Protein 6DR3 (pdb70)

Foldseek 3Di:
DDDDPCVCLLLVVDDDALVVLVVQLVVDDDVSNLSSLLSSLVRCLVVLVLVVSVVSLVVRDPDDDPSSVLSSLLSVLSSCLSVVVLVVNVVSLVVDDLVPDHLVSSLSSLVSQLSSCVLAQDPSNLVSLQSNLVSDDPVCNLVSQQSNLCSLLVDDPVRLVPDDDDPPPVLVVLSSLLSVLCVVCVVPLVSSVVSLQVSCVVCVPHPCSVPPHPVNVPDDDDD

Sequence (223 aa):
STPDQSTAYMQGTAQADSAFYLQQMQQSSDDTRINWQLLAIRALVKEGKTGQAVELFNQLPQELNDAQRREKTLLAVEIKLAQKDFAGAQNLLAKITPADLEQNQQARYWQAKIDASQGRPSIDLLRALIAQEPLLGAKEKQQNIDATWQALSSMTQEQANTLVINADENILQGWLDLQRVWFDNRNDPDMMKAGIADWQKRYPNNPGAKMLPTTQLVNVKAFK

Radius of gyration: 20.66 Å; Cα contacts (8 Å, |Δi|>4): 221; chains: 1; bounding box: 44×47×58 Å

Secondary structure (DSSP, 8-state):
----TTHHHHHTSS---HHHHHHHHTT--HHHHHHHHHHHHHHHHHHT-HHHHHHHHHTS-S---HHHHHHHHHHHHHHHHHTT-HHHHHHHHTT--GGGS-HHHHHHHHHHHHHHHTT--SHHHHHHHHHHGGGS-HHHHHHHHHHHHHHHHTS-HHHHHT----TT-HHHHHHHHHHHHHHHHTT-HHHHHHHHHHHHHHSTTSHHHHS--HHHHS-----

GO terms:
  GO:0031241 periplasmic side of cell outer membrane (C, IDA)
  GO:0030234 enzyme regulator activity (F, IDA)
  GO:0009252 peptidoglycan biosynthetic process (P, IDA)
  GO:0005515 protein binding (F, IPI)
  GO:0009279 cell outer membrane (C, IDA)
  GO:0019899 enzyme binding (F, IDA)
  GO:0009252 peptidoglycan biosynthetic process (P, IMP)

Solvent-accessible surface area: 13001 Å² total; per-residue (Å²): 164,127,100,63,113,1,41,38,49,45,84,20,106,32,126,35,79,5,68,78,8,46,89,39,18,124,126,19,80,114,67,37,94,13,26,5,10,0,0,0,0,35,8,2,24,173,78,58,101,35,56,111,0,42,87,20,39,101,110,16,55,170,158,20,75,100,66,7,104,104,4,55,62,1,0,21,0,29,11,62,20,35,84,152,53,61,74,12,0,82,89,46,4,89,160,28,76,39,85,91,15,105,106,32,20,42,14,28,12,49,64,3,72,23,61,8,23,81,60,162,56,40,32,97,8,0,78,4,3,26,35,4,16,77,38,29,40,71,195,90,42,56,103,3,1,24,40,2,6,114,6,0,31,67,14,67,84,140,99,16,119,103,40,122,50,90,115,127,34,90,48,3,83,0,4,28,42,1,1,135,18,56,14,88,32,120,145,64,69,119,110,22,160,48,16,10,44,81,0,51,173,116,40,88,101,4,13,0,11,147,56,45,0,53,68,21,85,113,99,202,70,172,217

Structure (mmCIF, N/CA/C/O backbone):
data_6DR3
#
_entry.id   6DR3
#
_cell.length_a   70.001
_cell.length_b   70.001
_cell.length_c   97.802
_cell.angle_alpha   90.000
_cell.angle_beta   90.000
_cell.angle_gamma   90.000
#
_symmetry.space_group_name_H-M   'P 43 21 2'
#
loop_
_entity.id
_entity.type
_entity.pdbx_description
1 polymer 'Penicillin-binding protein activator LpoA'
2 water water
#
loop_
_atom_site.group_PDB
_atom_site.id
_atom_site.type_symbol
_atom_site.label_atom_id
_atom_site.label_alt_id
_atom_site.label_comp_id
_atom_site.label_asym_id
_atom_site.label_entity_id
_atom_site.label_seq_id
_atom_site.pdbx_PDB_ins_code
_atom_site.Cartn_x
_atom_site.Cartn_y
_atom_site.Cartn_z
_atom_site.occupancy
_atom_site.B_iso_or_equiv
_atom_site.auth_seq_id
_atom_site.auth_comp_id
_atom_site.auth_asym_id
_atom_site.auth_atom_id
_atom_site.pdbx_PDB_model_num
ATOM 1 N N . SER A 1 1 ? -4.988 -37.461 -32.507 1.00 48.09 30 SER A N 1
ATOM 2 C CA . SER A 1 1 ? -4.400 -36.655 -33.570 1.00 48.68 30 SER A CA 1
ATOM 3 C C . SER A 1 1 ? -2.911 -36.958 -33.720 1.00 46.13 30 SER A C 1
ATOM 4 O O . SER A 1 1 ? -2.350 -37.742 -32.958 1.00 42.35 30 SER A O 1
ATOM 11 N N . THR A 1 2 ? -2.275 -36.338 -34.705 1.00 43.50 31 THR A N 1
ATOM 12 C CA . THR A 1 2 ? -0.842 -36.519 -34.884 1.00 45.37 31 THR A CA 1
ATOM 13 C C . THR A 1 2 ? -0.116 -36.086 -33.612 1.00 40.77 31 THR A C 1
ATOM 14 O O . THR A 1 2 ? -0.364 -34.981 -33.111 1.00 37.46 31 THR A O 1
ATOM 25 N N . PRO A 1 3 ? 0.774 -36.911 -33.062 1.00 35.14 32 PRO A N 1
ATOM 26 C CA . PRO A 1 3 ? 1.493 -36.495 -31.852 1.00 34.75 32 PRO A CA 1
ATOM 27 C C . PRO A 1 3 ? 2.510 -35.409 -32.162 1.00 34.93 32 PRO A C 1
ATOM 28 O O . PRO A 1 3 ? 3.132 -35.399 -33.226 1.00 39.05 32 PRO A O 1
ATOM 39 N N . ASP A 1 4 ? 2.662 -34.483 -31.222 1.00 35.23 33 ASP A N 1
ATOM 40 C CA . ASP A 1 4 ? 3.689 -33.458 -31.290 1.00 41.04 33 ASP A CA 1
ATOM 41 C C . ASP A 1 4 ? 4.718 -33.710 -30.189 1.00 36.99 33 ASP A C 1
ATOM 42 O O . ASP A 1 4 ? 4.692 -34.740 -29.507 1.00 30.97 33 ASP A O 1
ATOM 51 N N . GLN A 1 5 ? 5.625 -32.747 -30.005 1.00 37.52 34 GLN A N 1
ATOM 52 C CA . GLN A 1 5 ? 6.756 -32.946 -29.104 1.00 31.72 34 GLN A CA 1
ATOM 53 C C . GLN A 1 5 ? 6.314 -33.272 -27.683 1.00 21.41 34 GLN A C 1
ATOM 54 O O . GLN A 1 5 ? 7.027 -33.982 -26.967 1.00 25.70 34 GLN A O 1
ATOM 68 N N . SER A 1 6 ? 5.156 -32.766 -27.251 1.00 23.91 35 SER A N 1
ATOM 69 C CA . SER A 1 6 ? 4.799 -32.768 -25.835 1.00 28.72 35 SER A CA 1
ATOM 70 C C . SER A 1 6 ? 3.495 -33.503 -25.535 1.00 21.32 35 SER A C 1
ATOM 71 O O . SER A 1 6 ? 2.933 -33.322 -24.451 1.00 23.37 35 SER A O 1
ATOM 79 N N . THR A 1 7 ? 3.015 -34.350 -26.448 1.00 18.73 36 THR A N 1
ATOM 80 C CA . THR A 1 7 ? 1.714 -34.991 -26.267 1.00 24.30 36 THR A CA 1
ATOM 81 C C . THR A 1 7 ? 1.623 -35.721 -24.928 1.00 23.02 36 THR A C 1
ATOM 82 O O . THR A 1 7 ? 0.736 -35.443 -24.113 1.00 21.68 36 THR A O 1
ATOM 93 N N . ALA A 1 8 ? 2.532 -36.672 -24.690 1.00 25.13 37 ALA A N 1
ATOM 94 C CA . ALA A 1 8 ? 2.440 -37.507 -23.494 1.00 21.50 37 ALA A CA 1
ATOM 95 C C . ALA A 1 8 ? 2.424 -36.666 -22.224 1.00 19.97 37 ALA A C 1
ATOM 96 O O . ALA A 1 8 ? 1.634 -36.926 -21.310 1.00 22.22 37 ALA A O 1
ATOM 103 N N . TYR A 1 9 ? 3.296 -35.661 -22.142 1.00 18.78 38 TYR A N 1
ATOM 104 C CA . TYR A 1 9 ? 3.332 -34.816 -20.954 1.00 22.59 38 TYR A CA 1
ATOM 105 C C . TYR A 1 9 ? 2.027 -34.044 -20.804 1.00 23.29 38 TYR A C 1
ATOM 106 O O . TYR A 1 9 ? 1.443 -33.993 -19.715 1.00 21.11 38 TYR A O 1
ATOM 124 N N . MET A 1 10 ? 1.553 -33.442 -21.897 1.00 22.27 39 MET A N 1
ATOM 125 C CA . MET A 1 10 ? 0.284 -32.723 -21.860 1.00 21.03 39 MET A CA 1
ATOM 126 C C . MET A 1 10 ? -0.844 -33.630 -21.388 1.00 20.39 39 MET A C 1
ATOM 127 O O . MET A 1 10 ? -1.667 -33.229 -20.558 1.00 23.78 39 MET A O 1
ATOM 141 N N . GLN A 1 11 ? -0.894 -34.861 -21.902 1.00 23.62 40 GLN A N 1
ATOM 142 C CA . GLN A 1 11 ? -1.936 -35.808 -21.528 1.00 26.41 40 GLN A CA 1
ATOM 143 C C . GLN A 1 11 ? -1.691 -36.468 -20.178 1.00 26.86 40 GLN A C 1
ATOM 144 O O . GLN A 1 11 ? -2.583 -37.162 -19.677 1.00 25.60 40 GLN A O 1
ATOM 158 N N . GLY A 1 12 ? -0.519 -36.277 -19.578 1.00 20.55 41 GLY A N 1
ATOM 159 C CA . GLY A 1 12 ? -0.228 -36.873 -18.291 1.00 24.50 41 GLY A CA 1
ATOM 160 C C . GLY A 1 12 ? 0.227 -38.312 -18.342 1.00 26.47 41 GLY A C 1
ATOM 161 O O . GLY A 1 12 ? 0.308 -38.955 -17.289 1.00 29.13 41 GLY A O 1
ATOM 165 N N . THR A 1 13 ? 0.513 -38.844 -19.528 1.00 25.11 42 THR A N 1
ATOM 166 C CA . THR A 1 13 ? 1.064 -40.187 -19.658 1.00 28.26 42 THR A CA 1
ATOM 167 C C . THR A 1 13 ? 2.575 -40.211 -19.474 1.00 23.35 42 THR A C 1
ATOM 168 O O . THR A 1 13 ? 3.171 -41.293 -19.478 1.00 25.75 42 THR A O 1
ATOM 179 N N . ALA A 1 14 ? 3.195 -39.043 -19.326 1.00 22.31 43 ALA A N 1
ATOM 180 C CA . ALA A 1 14 ? 4.598 -38.916 -18.967 1.00 23.49 43 ALA A CA 1
ATOM 181 C C . ALA A 1 14 ? 4.735 -37.653 -18.132 1.00 23.57 43 ALA A C 1
ATOM 182 O O . ALA A 1 14 ? 3.913 -36.739 -18.227 1.00 23.26 43 ALA A O 1
ATOM 189 N N . GLN A 1 15 ? 5.774 -37.610 -17.300 1.00 25.50 44 GLN A N 1
ATOM 190 C CA . GLN A 1 15 ? 6.027 -36.458 -16.446 1.00 33.82 44 GLN A CA 1
ATOM 191 C C . GLN A 1 15 ? 7.486 -36.037 -16.543 1.00 25.77 44 GLN A C 1
ATOM 192 O O . GLN A 1 15 ? 8.385 -36.868 -16.694 1.00 25.94 44 GLN A O 1
ATOM 206 N N . ALA A 1 16 ? 7.701 -34.726 -16.457 1.00 26.76 45 ALA A N 1
ATOM 207 C CA . ALA A 1 16 ? 9.027 -34.138 -16.338 1.00 25.24 45 ALA A CA 1
ATOM 208 C C . ALA A 1 16 ? 8.918 -32.920 -15.430 1.00 22.88 45 ALA A C 1
ATOM 209 O O . ALA A 1 16 ? 7.820 -32.483 -15.077 1.00 26.08 45 ALA A O 1
ATOM 216 N N . ASP A 1 17 ? 10.064 -32.366 -15.047 1.00 21.80 46 ASP A N 1
ATOM 217 C CA . ASP A 1 17 ? 10.067 -31.206 -14.169 1.00 24.92 46 ASP A CA 1
ATOM 218 C C . ASP A 1 17 ? 10.079 -29.912 -14.984 1.00 26.11 46 ASP A C 1
ATOM 219 O O . ASP A 1 17 ? 10.209 -29.914 -16.209 1.00 23.30 46 ASP A O 1
ATOM 228 N N . SER A 1 18 ? 9.938 -28.788 -14.276 1.00 28.34 47 SER A N 1
ATOM 229 C CA . SER A 1 18 ? 9.822 -27.498 -14.949 1.00 22.75 47 SER A CA 1
ATOM 230 C C . SER A 1 18 ? 11.083 -27.163 -15.734 1.00 22.84 47 SER A C 1
ATOM 231 O O . SER A 1 18 ? 11.011 -26.550 -16.805 1.00 21.82 47 SER A O 1
ATOM 239 N N . ALA A 1 19 ? 12.252 -27.553 -15.219 1.00 23.01 48 ALA A N 1
ATOM 240 C CA . ALA A 1 19 ? 13.496 -27.277 -15.929 1.00 25.74 48 ALA A CA 1
ATOM 241 C C . ALA A 1 19 ? 13.475 -27.881 -17.328 1.00 32.37 48 ALA A C 1
ATOM 242 O O . ALA A 1 19 ? 13.890 -27.238 -18.300 1.00 36.60 48 ALA A O 1
ATOM 249 N N . PHE A 1 20 ? 12.990 -29.118 -17.450 1.00 29.21 49 PHE A N 1
ATOM 250 C CA . PHE A 1 20 ? 12.880 -29.756 -18.758 1.00 26.75 49 PHE A CA 1
ATOM 251 C C . PHE A 1 20 ? 11.913 -28.995 -19.657 1.00 26.12 49 PHE A C 1
ATOM 252 O O . PHE A 1 20 ? 12.244 -28.655 -20.799 1.00 28.34 49 PHE A O 1
ATOM 269 N N . TYR A 1 21 ? 10.709 -28.715 -19.154 1.00 22.98 50 TYR A N 1
ATOM 270 C CA . TYR A 1 21 ? 9.708 -28.021 -19.959 1.00 23.75 50 TYR A CA 1
ATOM 271 C C . TYR A 1 21 ? 10.195 -26.643 -20.387 1.00 25.88 50 TYR A C 1
ATOM 272 O O . TYR A 1 21 ? 9.977 -26.229 -21.532 1.00 21.93 50 TYR A O 1
ATOM 290 N N . LEU A 1 22 ? 10.845 -25.912 -19.478 1.00 27.66 51 LEU A N 1
ATOM 291 C CA . LEU A 1 22 ? 11.351 -24.588 -19.823 1.00 31.42 51 LEU A CA 1
ATOM 292 C C . LEU A 1 22 ? 12.444 -24.679 -20.881 1.00 34.99 51 LEU A C 1
ATOM 293 O O . LEU A 1 22 ? 12.526 -23.823 -21.771 1.00 35.12 51 LEU A O 1
ATOM 309 N N . GLN A 1 23 ? 13.287 -25.710 -20.806 1.00 31.20 52 GLN A N 1
ATOM 310 C CA . GLN A 1 23 ? 14.319 -25.897 -21.822 1.00 35.96 52 GLN A CA 1
ATOM 311 C C . GLN A 1 23 ? 13.699 -26.161 -23.188 1.00 34.45 52 GLN A C 1
ATOM 312 O O . GLN A 1 23 ? 14.138 -25.598 -24.198 1.00 34.13 52 GLN A O 1
ATOM 326 N N . GLN A 1 24 ? 12.676 -27.018 -23.240 1.00 27.33 53 GLN A N 1
ATOM 327 C CA . GLN A 1 24 ? 11.999 -27.281 -24.505 1.00 28.37 53 GLN A CA 1
ATOM 328 C C . GLN A 1 24 ? 11.267 -26.042 -24.998 1.00 32.43 53 GLN A C 1
ATOM 329 O O . GLN A 1 24 ? 11.236 -25.770 -26.204 1.00 34.53 53 GLN A O 1
ATOM 343 N N . MET A 1 25 ? 10.667 -25.281 -24.079 1.00 32.20 54 MET A N 1
ATOM 344 C CA . MET A 1 25 ? 9.992 -24.046 -24.462 1.00 35.26 54 MET A CA 1
ATOM 345 C C . MET A 1 25 ? 10.942 -23.112 -25.198 1.00 38.28 54 MET A C 1
ATOM 346 O O . MET A 1 25 ? 10.548 -22.444 -26.162 1.00 42.61 54 MET A O 1
ATOM 360 N N . GLN A 1 26 ? 12.202 -23.059 -24.765 1.00 41.13 55 GLN A N 1
ATOM 361 C CA . GLN A 1 26 ? 13.184 -22.173 -25.372 1.00 49.28 55 GLN A CA 1
ATOM 362 C C . GLN A 1 26 ? 13.704 -22.686 -26.710 1.00 51.36 55 GLN A C 1
ATOM 363 O O . GLN A 1 26 ? 14.422 -21.951 -27.396 1.00 53.10 55 GLN A O 1
ATOM 377 N N . GLN A 1 27 ? 13.357 -23.914 -27.099 1.00 42.19 56 GLN A N 1
ATOM 378 C CA . GLN A 1 27 ? 13.783 -24.489 -28.369 1.00 47.50 56 GLN A CA 1
ATOM 379 C C . GLN A 1 27 ? 12.623 -24.656 -29.346 1.00 47.66 56 GLN A C 1
ATOM 380 O O . GLN A 1 27 ? 12.734 -25.423 -30.308 1.00 46.58 56 GLN A O 1
ATOM 394 N N . SER A 1 28 ? 11.515 -23.953 -29.122 1.00 53.14 57 SER A N 1
ATOM 395 C CA . SER A 1 28 ? 10.312 -24.131 -29.921 1.00 54.37 57 SER A CA 1
ATOM 396 C C . SER A 1 28 ? 9.661 -22.778 -30.166 1.00 47.65 57 SER A C 1
ATOM 397 O O . SER A 1 28 ? 10.056 -21.757 -29.596 1.00 37.80 57 SER A O 1
ATOM 405 N N . SER A 1 29 ? 8.647 -22.781 -31.028 1.00 49.22 58 SER A N 1
ATOM 406 C CA . SER A 1 29 ? 7.899 -21.573 -31.340 1.00 47.28 58 SER A CA 1
ATOM 407 C C . SER A 1 29 ? 6.453 -21.948 -31.634 1.00 46.62 58 SER A C 1
ATOM 408 O O . SER A 1 29 ? 6.107 -23.125 -31.770 1.00 42.49 58 SER A O 1
ATOM 416 N N . ASP A 1 30 ? 5.608 -20.927 -31.714 1.00 41.68 59 ASP A N 1
ATOM 417 C CA . ASP A 1 30 ? 4.205 -21.078 -32.138 1.00 43.30 59 ASP A CA 1
ATOM 418 C C . ASP A 1 30 ? 3.511 -22.029 -31.153 1.00 39.74 59 ASP A C 1
ATOM 419 O O . ASP A 1 30 ? 3.763 -21.951 -29.940 1.00 32.21 59 ASP A O 1
ATOM 428 N N . ASP A 1 31 ? 2.645 -22.929 -31.631 1.00 38.90 60 ASP A N 1
ATOM 429 C CA . ASP A 1 31 ? 1.835 -23.745 -30.730 1.00 37.26 60 ASP A CA 1
ATOM 430 C C . ASP A 1 31 ? 2.689 -24.727 -29.941 1.00 38.35 60 ASP A C 1
ATOM 431 O O . ASP A 1 31 ? 2.401 -25.004 -28.771 1.00 27.99 60 ASP A O 1
ATOM 440 N N . THR A 1 32 ? 3.729 -25.283 -30.568 1.00 43.46 61 THR A N 1
ATOM 441 C CA . THR A 1 32 ? 4.646 -26.152 -29.838 1.00 38.57 61 THR A CA 1
ATOM 442 C C . THR A 1 32 ? 5.175 -25.450 -28.595 1.00 27.65 61 THR A C 1
ATOM 443 O O . THR A 1 32 ? 5.248 -26.046 -27.515 1.00 26.69 61 THR A O 1
ATOM 454 N N . ARG A 1 33 ? 5.533 -24.171 -28.730 1.00 27.55 62 ARG A N 1
ATOM 455 C CA . ARG A 1 33 ? 6.038 -23.412 -27.592 1.00 29.66 62 ARG A CA 1
ATOM 456 C C . ARG A 1 33 ? 4.950 -23.196 -26.546 1.00 28.38 62 ARG A C 1
ATOM 457 O O . ARG A 1 33 ? 5.210 -23.306 -25.342 1.00 25.01 62 ARG A O 1
ATOM 478 N N . ILE A 1 34 ? 3.726 -22.891 -26.984 1.00 24.94 63 ILE A N 1
ATOM 479 C CA . ILE A 1 34 ? 2.627 -22.697 -26.040 1.00 25.14 63 ILE A CA 1
ATOM 480 C C . ILE A 1 34 ? 2.412 -23.955 -25.211 1.00 22.06 63 ILE A C 1
ATOM 481 O O . ILE A 1 34 ? 2.212 -23.887 -23.992 1.00 21.83 63 ILE A O 1
ATOM 497 N N . ASN A 1 35 ? 2.439 -25.122 -25.856 1.00 24.14 64 ASN A N 1
ATOM 498 C CA . ASN A 1 35 ? 2.222 -26.368 -25.131 1.00 21.77 64 ASN A CA 1
ATOM 499 C C . ASN A 1 35 ? 3.297 -26.577 -24.070 1.00 18.84 64 ASN A C 1
ATOM 500 O O . ASN A 1 35 ? 2.991 -26.911 -22.920 1.00 22.82 64 ASN A O 1
ATOM 511 N N . TRP A 1 36 ? 4.567 -26.387 -24.440 1.00 23.96 65 TRP A N 1
ATOM 512 C CA . TRP A 1 36 ? 5.638 -26.472 -23.452 1.00 23.87 65 TRP A CA 1
ATOM 513 C C . TRP A 1 36 ? 5.439 -25.443 -22.348 1.00 26.18 65 TRP A C 1
ATOM 514 O O . TRP A 1 36 ? 5.682 -25.727 -21.169 1.00 19.50 65 TRP A O 1
ATOM 535 N N . GLN A 1 37 ? 4.991 -24.239 -22.713 1.00 23.62 66 GLN A N 1
ATOM 536 C CA . GLN A 1 37 ? 4.766 -23.196 -21.719 1.00 22.44 66 GLN A CA 1
ATOM 537 C C . GLN A 1 37 ? 3.674 -23.600 -20.738 1.00 19.04 66 GLN A C 1
ATOM 538 O O . GLN A 1 37 ? 3.819 -23.413 -19.524 1.00 19.88 66 GLN A O 1
ATOM 552 N N . LEU A 1 38 ? 2.572 -24.159 -21.244 1.00 16.28 67 LEU A N 1
ATOM 553 C CA . LEU A 1 38 ? 1.513 -24.637 -20.361 1.00 20.34 67 LEU A CA 1
ATOM 554 C C . LEU A 1 38 ? 2.030 -25.718 -19.422 1.00 17.79 67 LEU A C 1
ATOM 555 O O . LEU A 1 38 ? 1.633 -25.779 -18.253 1.00 18.57 67 LEU A O 1
ATOM 571 N N . LEU A 1 39 ? 2.917 -26.583 -19.918 1.00 19.84 68 LEU A N 1
ATOM 572 C CA . LEU A 1 39 ? 3.465 -27.643 -19.079 1.00 22.20 68 LEU A CA 1
ATOM 573 C C . LEU A 1 39 ? 4.413 -27.078 -18.028 1.00 21.19 68 LEU A C 1
ATOM 574 O O . LEU A 1 39 ? 4.414 -27.531 -16.877 1.00 19.09 68 LEU A O 1
ATOM 590 N N . ALA A 1 40 ? 5.224 -26.086 -18.403 1.00 17.45 69 ALA A N 1
ATOM 591 C CA . ALA A 1 40 ? 6.094 -25.435 -17.430 1.00 18.38 69 ALA A CA 1
ATOM 592 C C . ALA A 1 40 ? 5.284 -24.839 -16.287 1.00 16.59 69 ALA A C 1
ATOM 593 O O . ALA A 1 40 ? 5.654 -24.977 -15.116 1.00 17.33 69 ALA A O 1
ATOM 600 N N . ILE A 1 41 ? 4.174 -24.173 -16.609 1.00 19.01 70 ILE A N 1
ATOM 601 C CA . ILE A 1 41 ? 3.300 -23.626 -15.573 1.00 19.58 70 ILE A CA 1
ATOM 602 C C . ILE A 1 41 ? 2.824 -24.738 -14.647 1.00 15.71 70 ILE A C 1
ATOM 603 O O . ILE A 1 41 ? 2.864 -24.610 -13.418 1.00 17.72 70 ILE A O 1
ATOM 619 N N . ARG A 1 42 ? 2.365 -25.849 -15.229 1.00 21.41 71 ARG A N 1
ATOM 620 C CA . ARG A 1 42 ? 1.880 -26.969 -14.428 1.00 17.68 71 ARG A CA 1
ATOM 621 C C . ARG A 1 42 ? 2.959 -27.477 -13.482 1.00 17.75 71 ARG A C 1
ATOM 622 O O . ARG A 1 42 ? 2.692 -27.732 -12.300 1.00 19.80 71 ARG A O 1
ATOM 643 N N . ALA A 1 43 ? 4.188 -27.624 -13.980 1.00 17.00 72 ALA A N 1
ATOM 644 C CA . ALA A 1 43 ? 5.270 -28.138 -13.147 1.00 17.54 72 ALA A CA 1
ATOM 645 C C . ALA A 1 43 ? 5.705 -27.113 -12.105 1.00 17.01 72 ALA A C 1
ATOM 646 O O . ALA A 1 43 ? 5.977 -27.471 -10.953 1.00 17.85 72 ALA A O 1
ATOM 653 N N . LEU A 1 44 ? 5.784 -25.836 -12.489 1.00 15.33 73 LEU A N 1
ATOM 654 C CA . LEU A 1 44 ? 6.163 -24.800 -11.531 1.00 17.49 73 LEU A CA 1
ATOM 655 C C . LEU A 1 44 ? 5.212 -24.778 -10.340 1.00 18.56 73 LEU A C 1
ATOM 656 O O . LEU A 1 44 ? 5.649 -24.662 -9.189 1.00 20.16 73 LEU A O 1
ATOM 672 N N . VAL A 1 45 ? 3.906 -24.885 -10.594 1.00 21.35 74 VAL A N 1
ATOM 673 C CA . VAL A 1 45 ? 2.937 -24.939 -9.502 1.00 24.22 74 VAL A CA 1
ATOM 674 C C . VAL A 1 45 ? 3.218 -26.142 -8.611 1.00 20.37 74 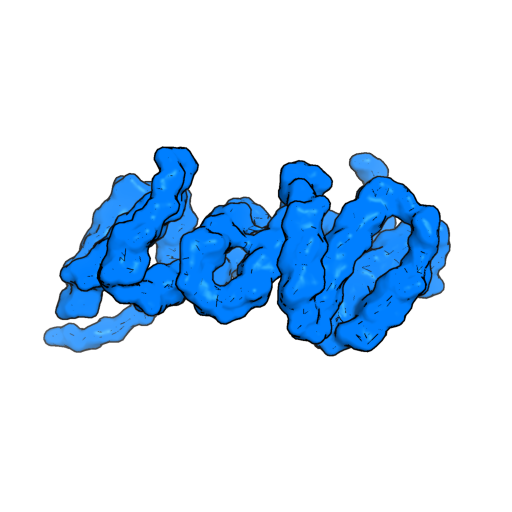VAL A C 1
ATOM 675 O O . VAL A 1 45 ? 3.289 -26.027 -7.381 1.00 23.13 74 VAL A O 1
ATOM 688 N N . LYS A 1 46 ? 3.385 -27.317 -9.221 1.00 18.63 75 LYS A N 1
ATOM 689 C CA . LYS A 1 46 ? 3.627 -28.530 -8.446 1.00 22.14 75 LYS A CA 1
ATOM 690 C C . LYS A 1 46 ? 4.886 -28.415 -7.599 1.00 20.95 75 LYS A C 1
ATOM 691 O O . LYS A 1 46 ? 4.944 -28.965 -6.494 1.00 23.20 75 LYS A O 1
ATOM 710 N N . GLU A 1 47 ? 5.902 -27.714 -8.098 1.00 22.09 76 GLU A N 1
ATOM 711 C CA . GLU A 1 47 ? 7.179 -27.623 -7.405 1.00 25.46 76 GLU A CA 1
ATOM 712 C C . GLU A 1 47 ? 7.201 -26.538 -6.336 1.00 23.05 76 GLU A C 1
ATOM 713 O O . GLU A 1 47 ? 8.188 -26.436 -5.602 1.00 24.16 76 GLU A O 1
ATOM 725 N N . GLY A 1 48 ? 6.145 -25.739 -6.224 1.00 24.49 77 GLY A N 1
ATOM 726 C CA . GLY A 1 48 ? 6.101 -24.665 -5.253 1.00 27.21 77 GLY A CA 1
ATOM 727 C C . GLY A 1 48 ? 6.652 -23.346 -5.741 1.00 28.38 77 GLY A C 1
ATOM 728 O O . GLY A 1 48 ? 6.837 -22.433 -4.927 1.00 28.19 77 GLY A O 1
ATOM 732 N N . LYS A 1 49 ? 6.922 -23.219 -7.039 1.00 25.06 78 LYS A N 1
ATOM 733 C CA . LYS A 1 49 ? 7.440 -21.982 -7.621 1.00 28.26 78 LYS A CA 1
ATOM 734 C C . LYS A 1 49 ? 6.266 -21.138 -8.117 1.00 26.09 78 LYS A C 1
ATOM 735 O O . LYS A 1 49 ? 6.057 -20.928 -9.314 1.00 23.34 78 LYS A O 1
ATOM 754 N N . THR A 1 50 ? 5.487 -20.648 -7.149 1.00 22.05 79 THR A N 1
ATOM 755 C CA . THR A 1 50 ? 4.228 -19.985 -7.473 1.00 25.76 79 THR A CA 1
ATOM 756 C C . THR A 1 50 ? 4.461 -18.686 -8.235 1.00 25.11 79 THR A C 1
ATOM 757 O O . THR A 1 50 ? 3.748 -18.393 -9.202 1.00 22.41 79 THR A O 1
ATOM 768 N N . GLY A 1 51 ? 5.453 -17.896 -7.818 1.00 27.88 80 GLY A N 1
ATOM 769 C CA . GLY A 1 51 ? 5.722 -16.641 -8.501 1.00 27.90 80 GLY A CA 1
ATOM 770 C C . GLY A 1 51 ? 5.996 -16.833 -9.981 1.00 28.08 80 GLY A C 1
ATOM 771 O O . GLY A 1 51 ? 5.402 -16.162 -10.829 1.00 27.67 80 GLY A O 1
ATOM 775 N N . GLN A 1 52 ? 6.901 -17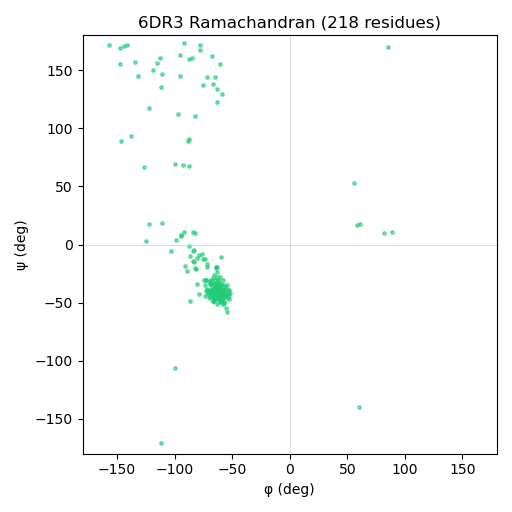.756 -10.312 1.00 24.08 81 GLN A N 1
ATOM 776 C CA . GLN A 1 52 ? 7.227 -17.989 -11.715 1.00 26.34 81 GLN A CA 1
ATOM 777 C C . GLN A 1 52 ? 6.057 -18.609 -12.468 1.00 23.29 81 GLN A C 1
ATOM 778 O O . GLN A 1 52 ? 5.869 -18.324 -13.656 1.00 24.39 81 GLN A O 1
ATOM 792 N N . ALA A 1 53 ? 5.259 -19.450 -11.804 1.00 20.48 82 ALA A N 1
ATOM 793 C CA . ALA A 1 53 ? 4.061 -19.983 -12.445 1.00 19.79 82 ALA A CA 1
ATOM 794 C C . ALA A 1 53 ? 3.112 -18.856 -12.834 1.00 23.03 82 ALA A C 1
ATOM 795 O O . ALA A 1 53 ? 2.609 -18.811 -13.963 1.00 22.33 82 ALA A O 1
ATOM 802 N N . VAL A 1 54 ? 2.859 -17.933 -11.903 1.00 21.90 83 VAL A N 1
ATOM 803 C CA . VAL A 1 54 ? 1.992 -16.790 -12.183 1.00 23.15 83 VAL A CA 1
ATOM 804 C C . VAL A 1 54 ? 2.532 -15.992 -13.363 1.00 23.48 83 VAL A C 1
ATOM 805 O O . VAL A 1 54 ? 1.805 -15.689 -14.316 1.00 26.00 83 VAL A O 1
ATOM 818 N N . GLU A 1 55 ? 3.817 -15.634 -13.316 1.00 22.49 84 GLU A N 1
ATOM 819 C CA . GLU A 1 55 ? 4.385 -14.792 -14.363 1.00 24.88 84 GLU A CA 1
ATOM 820 C C . GLU A 1 55 ? 4.301 -15.474 -15.723 1.00 25.00 84 GLU A C 1
ATOM 821 O O . GLU A 1 55 ? 3.886 -14.861 -16.713 1.00 22.54 84 GLU A O 1
ATOM 833 N N . LEU A 1 56 ? 4.692 -16.748 -15.792 1.00 25.81 85 LEU A N 1
ATOM 834 C CA . LEU A 1 56 ? 4.621 -17.464 -17.061 1.00 27.00 85 LEU A CA 1
ATOM 835 C C . LEU A 1 56 ? 3.178 -17.633 -17.516 1.00 27.20 85 LEU A C 1
ATOM 836 O O . LEU A 1 56 ? 2.902 -17.624 -18.720 1.00 24.03 85 LEU A O 1
ATOM 852 N N . PHE A 1 57 ? 2.250 -17.782 -16.568 1.00 26.18 86 PHE A N 1
ATOM 853 C CA . PHE A 1 57 ? 0.829 -17.786 -16.900 1.00 22.33 86 PHE A CA 1
ATOM 854 C C . PHE A 1 57 ? 0.408 -16.451 -17.507 1.00 22.44 86 PHE A C 1
ATOM 855 O O . PHE A 1 57 ? -0.376 -16.412 -18.463 1.00 24.27 86 PHE A O 1
ATOM 872 N N . ASN A 1 58 ? 0.929 -15.343 -16.971 1.00 23.04 87 ASN A N 1
ATOM 873 C CA . ASN A 1 58 ? 0.595 -14.023 -17.494 1.00 23.46 87 ASN A CA 1
ATOM 874 C C . ASN A 1 58 ? 1.235 -13.755 -18.850 1.00 23.84 87 ASN A C 1
ATOM 875 O O . ASN A 1 58 ? 0.805 -12.831 -19.549 1.00 26.88 87 ASN A O 1
ATOM 886 N N . GLN A 1 59 ? 2.248 -14.528 -19.233 1.00 22.80 88 GLN A N 1
ATOM 887 C CA . GLN A 1 59 ? 2.903 -14.368 -20.525 1.00 30.17 88 GLN A CA 1
ATOM 888 C C . GLN A 1 59 ? 2.331 -15.294 -21.594 1.00 28.10 88 GLN A C 1
ATOM 889 O O . GLN A 1 59 ? 2.881 -15.358 -22.698 1.00 32.82 88 GLN A O 1
ATOM 903 N N . LEU A 1 60 ? 1.251 -16.008 -21.295 1.00 24.33 89 LEU A N 1
ATOM 904 C CA . LEU A 1 60 ? 0.627 -16.854 -22.301 1.00 20.48 89 LEU A CA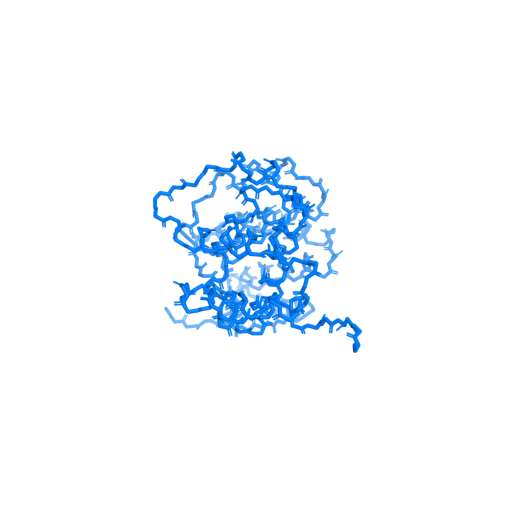 1
ATOM 905 C C . LEU A 1 60 ? 0.035 -15.990 -23.414 1.00 22.49 89 LEU A C 1
ATOM 906 O O . LEU A 1 60 ? -0.568 -14.950 -23.135 1.00 24.43 89 LEU A O 1
ATOM 922 N N . PRO A 1 61 ? 0.188 -16.389 -24.678 1.00 31.01 90 PRO A N 1
ATOM 923 C CA . PRO A 1 61 ? -0.443 -15.628 -25.761 1.00 34.42 90 PRO A CA 1
ATOM 924 C C . PRO A 1 61 ? -1.955 -15.591 -25.606 1.00 33.33 90 PRO A C 1
ATOM 925 O O . PRO A 1 61 ? -2.568 -16.456 -24.977 1.00 28.18 90 PRO A O 1
ATOM 936 N N . GLN A 1 62 ? -2.558 -14.558 -26.196 1.00 36.89 91 GLN A N 1
ATOM 937 C CA . GLN A 1 62 ? -4.012 -14.451 -26.189 1.00 42.81 91 GLN A CA 1
ATOM 938 C C . GLN A 1 62 ? -4.649 -15.438 -27.159 1.00 36.95 91 GLN A C 1
ATOM 939 O O . GLN A 1 62 ? -5.764 -15.912 -26.914 1.00 35.36 91 GLN A O 1
ATOM 953 N N . GLU A 1 63 ? -3.958 -15.768 -28.251 1.00 35.17 92 GLU A N 1
ATOM 954 C CA . GLU A 1 63 ? -4.486 -16.666 -29.280 1.00 36.31 92 GLU A CA 1
ATOM 955 C C . GLU A 1 63 ? -4.146 -18.105 -28.906 1.00 33.54 92 GLU A C 1
ATOM 956 O O . GLU A 1 63 ? -3.112 -18.644 -29.298 1.00 42.85 92 GLU A O 1
ATOM 968 N N . LEU A 1 64 ? -5.033 -18.735 -28.142 1.00 29.03 93 LEU A N 1
ATOM 969 C CA . LEU A 1 64 ? -4.918 -20.143 -27.788 1.00 21.63 93 LEU A CA 1
ATOM 970 C C . LEU A 1 64 ? -6.019 -20.937 -28.480 1.00 22.66 93 LEU A C 1
ATOM 971 O O . LEU A 1 64 ? -7.127 -20.435 -28.686 1.00 24.48 93 LEU A O 1
ATOM 987 N N . ASN A 1 65 ? -5.713 -22.180 -28.846 1.00 22.14 94 ASN A N 1
ATOM 988 C CA . ASN A 1 65 ? -6.761 -23.049 -29.358 1.00 27.41 94 ASN A CA 1
ATOM 989 C C . ASN A 1 65 ? -7.601 -23.579 -28.197 1.00 22.16 94 ASN A C 1
ATOM 990 O O . ASN A 1 65 ? -7.268 -23.397 -27.024 1.00 21.79 94 ASN A O 1
ATOM 1001 N N . ASP A 1 66 ? -8.709 -24.244 -28.532 1.00 24.64 95 ASP A N 1
ATOM 1002 C CA . ASP A 1 66 ? -9.660 -24.644 -27.498 1.00 26.14 95 ASP A CA 1
ATOM 1003 C C . ASP A 1 66 ? -9.011 -25.566 -26.476 1.00 24.24 95 ASP A C 1
ATOM 1004 O O . ASP A 1 66 ? -9.246 -25.430 -25.269 1.00 24.45 95 ASP A O 1
ATOM 1013 N N . ALA A 1 67 ? -8.188 -26.509 -26.936 1.00 20.73 96 ALA A N 1
ATOM 1014 C CA . ALA A 1 67 ? -7.518 -27.416 -26.011 1.00 19.11 96 ALA A CA 1
ATOM 1015 C C . ALA A 1 67 ? -6.565 -26.658 -25.095 1.00 20.46 96 ALA A C 1
ATOM 1016 O O . ALA A 1 67 ? -6.496 -26.933 -23.890 1.00 16.24 96 ALA A O 1
ATOM 1023 N N . GLN A 1 68 ? -5.827 -25.691 -25.645 1.00 20.30 97 GLN A N 1
ATOM 1024 C CA . GLN A 1 68 ? -4.895 -24.918 -24.832 1.00 17.48 97 GLN A CA 1
ATOM 1025 C C . GLN A 1 68 ? -5.624 -24.005 -23.855 1.00 16.98 97 GLN A C 1
ATOM 1026 O O . GLN A 1 68 ? -5.129 -23.764 -22.749 1.00 19.29 97 GLN A O 1
ATOM 1040 N N . ARG A 1 69 ? -6.794 -23.487 -24.238 1.00 21.49 98 ARG A N 1
ATOM 1041 C CA . ARG A 1 69 ? -7.532 -22.609 -23.337 1.00 24.26 98 ARG A CA 1
ATOM 1042 C C . ARG A 1 69 ? -8.140 -23.391 -22.181 1.00 23.33 98 ARG A C 1
ATOM 1043 O O . ARG A 1 69 ? -8.161 -22.908 -21.043 1.00 23.27 98 ARG A O 1
ATOM 1064 N N . ARG A 1 70 ? -8.641 -24.600 -22.448 1.00 18.91 99 ARG A N 1
ATOM 1065 C CA . ARG A 1 70 ? -9.168 -25.427 -21.369 1.00 23.04 99 ARG A CA 1
ATOM 1066 C C . ARG A 1 70 ? -8.082 -25.750 -20.350 1.00 20.28 99 ARG A C 1
ATOM 1067 O O . ARG A 1 70 ? -8.325 -25.712 -19.138 1.00 20.89 99 ARG A O 1
ATOM 1088 N N . GLU A 1 71 ? -6.872 -26.057 -20.822 1.00 19.66 100 GLU A N 1
ATOM 1089 C CA . GLU A 1 71 ? -5.762 -26.279 -19.902 1.00 21.66 100 GLU A CA 1
ATOM 1090 C C . GLU A 1 71 ? -5.436 -25.010 -19.123 1.00 24.31 100 GLU A C 1
ATOM 1091 O O . GLU A 1 71 ? -5.104 -25.072 -17.934 1.00 23.53 100 GLU A O 1
ATOM 1103 N N . LYS A 1 72 ? -5.531 -23.847 -19.772 1.00 24.26 101 LYS A N 1
ATOM 1104 C CA . LYS A 1 72 ? -5.256 -22.593 -19.078 1.00 19.37 101 LYS A CA 1
ATOM 1105 C C . LYS A 1 72 ? -6.219 -22.393 -17.915 1.00 22.72 101 LYS A C 1
ATOM 1106 O O . LYS A 1 72 ? -5.807 -22.018 -16.810 1.00 23.99 101 LYS A O 1
ATOM 1125 N N . THR A 1 73 ? -7.512 -22.635 -18.144 1.00 21.83 102 THR A N 1
ATOM 1126 C CA . THR A 1 73 ? -8.493 -22.442 -17.082 1.00 21.61 102 THR A CA 1
ATOM 1127 C C . THR A 1 73 ? -8.203 -23.358 -15.900 1.00 21.63 102 THR A C 1
ATOM 1128 O O . THR A 1 73 ? -8.392 -22.970 -14.741 1.00 21.71 102 THR A O 1
ATOM 1139 N N . LEU A 1 74 ? -7.737 -24.578 -16.171 1.00 20.22 103 LEU A N 1
ATOM 1140 C CA . LEU A 1 74 ? -7.414 -25.497 -15.085 1.00 27.73 103 LEU A CA 1
ATOM 1141 C C . LEU A 1 74 ? -6.173 -25.036 -14.330 1.00 23.98 103 LEU A C 1
ATOM 1142 O O . LEU A 1 74 ? -6.129 -25.104 -13.096 1.00 21.54 103 LEU A O 1
ATOM 1158 N N . LEU A 1 75 ? -5.157 -24.554 -15.051 1.00 16.44 104 LEU A N 1
ATOM 1159 C CA . LEU A 1 75 ? -3.982 -23.998 -14.390 1.00 18.74 104 LEU A CA 1
ATOM 1160 C C . LEU A 1 75 ? -4.347 -22.797 -13.530 1.00 19.62 104 LEU A C 1
ATOM 1161 O O . LEU A 1 75 ? -3.714 -22.559 -12.495 1.00 19.09 104 LEU A O 1
ATOM 1177 N N . ALA A 1 76 ? -5.359 -22.028 -13.939 1.00 20.49 105 ALA A N 1
ATOM 1178 C CA . ALA A 1 76 ? -5.788 -20.885 -13.141 1.00 23.36 105 ALA A CA 1
ATOM 1179 C C . ALA A 1 76 ? -6.263 -21.325 -11.763 1.00 20.73 105 ALA A C 1
ATOM 1180 O O . ALA A 1 76 ? -6.007 -20.643 -10.763 1.00 21.12 105 ALA A O 1
ATOM 1187 N N . VAL A 1 77 ? -6.966 -22.458 -11.689 1.00 23.10 106 VAL A N 1
ATOM 1188 C CA . VAL A 1 77 ? -7.427 -22.970 -10.401 1.00 26.18 106 VAL A CA 1
ATOM 1189 C C . VAL A 1 77 ? -6.240 -23.389 -9.543 1.00 20.79 106 VAL A C 1
ATOM 1190 O O . VAL A 1 77 ? -6.151 -23.039 -8.360 1.00 19.89 106 VAL A O 1
ATOM 1203 N N . GLU A 1 78 ? -5.318 -24.158 -10.125 1.00 16.76 107 GLU A N 1
ATOM 1204 C CA . GLU A 1 78 ? -4.171 -24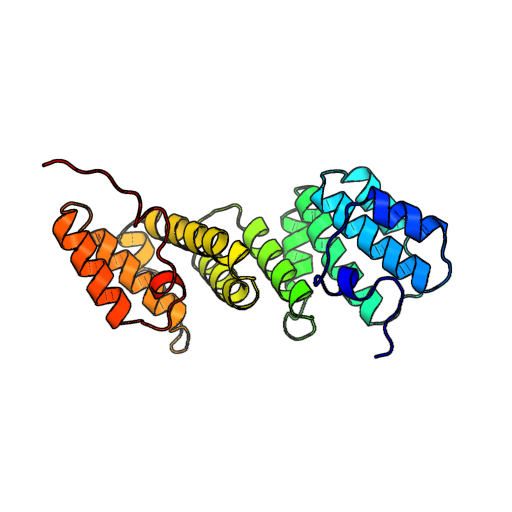.644 -9.367 1.00 23.01 107 GLU A CA 1
ATOM 1205 C C . GLU A 1 78 ? -3.331 -23.488 -8.843 1.00 23.38 107 GLU A C 1
ATOM 1206 O O . GLU A 1 78 ? -2.797 -23.553 -7.730 1.00 22.41 107 GLU A O 1
ATOM 1218 N N . ILE A 1 79 ? -3.208 -22.414 -9.627 1.00 25.11 108 ILE A N 1
ATOM 1219 C CA . ILE A 1 79 ? -2.449 -21.249 -9.180 1.00 24.98 108 ILE A CA 1
ATOM 1220 C C . ILE A 1 79 ? -3.133 -20.597 -7.983 1.00 26.84 108 ILE A C 1
ATOM 1221 O O . ILE A 1 79 ? -2.489 -20.281 -6.976 1.00 22.88 108 ILE A O 1
ATOM 1237 N N . LYS A 1 80 ? -4.449 -20.393 -8.067 1.00 27.13 109 LYS A N 1
ATOM 1238 C CA . LYS A 1 80 ? -5.158 -19.743 -6.968 1.00 32.59 109 LYS A CA 1
ATOM 1239 C C . LYS A 1 80 ? -5.099 -20.581 -5.697 1.00 32.34 109 LYS A C 1
ATOM 1240 O O . LYS A 1 80 ? -5.014 -20.037 -4.590 1.00 29.21 109 LYS A O 1
ATOM 1259 N N . LEU A 1 81 ? -5.146 -21.908 -5.830 1.00 29.02 110 LEU A N 1
ATOM 1260 C CA . LEU A 1 81 ? -4.972 -22.760 -4.659 1.00 27.86 110 LEU A CA 1
ATOM 1261 C C . LEU A 1 81 ? -3.568 -22.613 -4.085 1.00 27.28 110 LEU A C 1
ATOM 1262 O O . LEU A 1 81 ? -3.389 -22.577 -2.862 1.00 38.34 110 LEU A O 1
ATOM 1278 N N . ALA A 1 82 ? -2.558 -22.520 -4.953 1.00 30.66 111 ALA A N 1
ATOM 1279 C CA . ALA A 1 82 ? -1.196 -22.299 -4.481 1.00 27.16 111 ALA A CA 1
ATOM 1280 C C . ALA A 1 82 ? -1.065 -20.956 -3.775 1.00 28.47 111 ALA A C 1
ATOM 1281 O O . ALA A 1 82 ? -0.286 -20.830 -2.823 1.00 31.16 111 ALA A O 1
ATOM 1288 N N . GLN A 1 83 ? -1.817 -19.949 -4.217 1.00 31.76 112 GLN A N 1
ATOM 1289 C CA . GLN A 1 83 ? -1.824 -18.638 -3.579 1.00 36.29 112 GLN A CA 1
ATOM 1290 C C . GLN A 1 83 ? -2.744 -18.575 -2.364 1.00 41.01 112 GLN A C 1
ATOM 1291 O O . GLN A 1 83 ? -2.985 -17.478 -1.848 1.00 42.45 112 GLN A O 1
ATOM 1305 N N . LYS A 1 84 ? -3.267 -19.711 -1.906 1.00 43.17 113 LYS A N 1
ATOM 1306 C CA . LYS A 1 84 ? -4.203 -19.768 -0.786 1.00 50.90 113 LYS A CA 1
ATOM 1307 C C . LYS A 1 84 ? -5.483 -18.986 -1.059 1.00 47.02 113 LYS A C 1
ATOM 1308 O O . LYS A 1 84 ? -6.225 -18.659 -0.127 1.00 45.98 113 LYS A O 1
ATOM 1327 N N . ASP A 1 85 ? -5.764 -18.675 -2.324 1.00 42.89 114 ASP A N 1
ATOM 1328 C CA . ASP A 1 85 ? -7.012 -18.007 -2.696 1.00 40.55 114 ASP A CA 1
ATOM 1329 C C . ASP A 1 85 ? -8.089 -19.067 -2.928 1.00 37.82 114 ASP A C 1
ATOM 1330 O O . ASP A 1 85 ? -8.568 -19.297 -4.040 1.00 34.53 114 ASP A O 1
ATOM 1339 N N . PHE A 1 86 ? -8.464 -19.726 -1.830 1.00 41.63 115 PHE A N 1
ATOM 1340 C CA . PHE A 1 86 ? -9.443 -20.805 -1.910 1.00 44.22 115 PHE A CA 1
ATOM 1341 C C . PHE A 1 86 ? -10.796 -20.300 -2.392 1.00 48.54 115 PHE A C 1
ATOM 1342 O O . PHE A 1 86 ? -11.508 -21.020 -3.101 1.00 52.42 115 PHE A O 1
ATOM 1359 N N . ALA A 1 87 ? -11.172 -19.074 -2.021 1.00 47.45 116 ALA A N 1
ATOM 1360 C CA . ALA A 1 87 ? -12.434 -18.513 -2.492 1.00 46.76 116 ALA A CA 1
ATOM 1361 C C . ALA A 1 87 ? -12.407 -18.308 -4.001 1.00 43.18 116 ALA A C 1
ATOM 1362 O O . ALA A 1 87 ? -13.366 -18.647 -4.704 1.00 46.65 116 ALA A O 1
ATOM 1369 N N . GLY A 1 88 ? -11.312 -17.749 -4.519 1.00 39.59 117 GLY A N 1
ATOM 1370 C CA . GLY A 1 88 ? -11.178 -17.601 -5.959 1.00 41.66 117 GLY A CA 1
ATOM 1371 C C . GLY A 1 88 ? -11.122 -18.937 -6.677 1.00 39.28 117 GLY A C 1
ATOM 1372 O O . GLY A 1 88 ? -11.630 -19.075 -7.792 1.00 37.00 117 GLY A O 1
ATOM 1376 N N . ALA A 1 89 ? -10.503 -19.938 -6.048 1.00 35.92 118 ALA A N 1
ATOM 1377 C CA . ALA A 1 89 ? -10.428 -21.264 -6.654 1.00 34.79 118 ALA A CA 1
ATOM 1378 C C . ALA A 1 89 ? -11.811 -21.894 -6.760 1.00 34.53 118 ALA A C 1
ATOM 1379 O O . ALA A 1 89 ? -12.187 -22.418 -7.815 1.00 33.38 118 ALA A O 1
ATOM 1386 N N . GLN A 1 90 ? -12.586 -21.851 -5.673 1.00 38.92 119 GLN A N 1
ATOM 1387 C CA . GLN A 1 90 ? -13.946 -22.378 -5.706 1.00 44.62 119 GLN A CA 1
ATOM 1388 C C . GLN A 1 90 ? -14.770 -21.707 -6.798 1.00 39.04 119 GLN A C 1
ATOM 1389 O O . GLN A 1 90 ? -15.531 -22.372 -7.510 1.00 39.24 119 GLN A O 1
ATOM 1403 N N . ASN A 1 91 ? -14.634 -20.387 -6.942 1.00 35.15 120 ASN A N 1
ATOM 1404 C CA . ASN A 1 91 ? -15.402 -19.670 -7.956 1.00 44.78 120 ASN A CA 1
ATOM 1405 C C . ASN A 1 91 ? -15.056 -20.156 -9.358 1.00 41.74 120 ASN A C 1
ATOM 1406 O O . ASN A 1 91 ? -15.945 -20.327 -10.200 1.00 41.63 120 ASN A O 1
ATOM 1417 N N . LEU A 1 92 ? -13.768 -20.379 -9.630 1.00 42.44 121 LEU A N 1
ATOM 1418 C CA . LEU A 1 92 ? -13.366 -20.856 -10.950 1.00 39.79 121 LEU A CA 1
ATOM 1419 C C . LEU A 1 92 ? -13.793 -22.302 -11.166 1.00 37.38 121 LEU A C 1
ATOM 1420 O O . LEU A 1 92 ? -14.272 -22.657 -12.249 1.00 41.22 121 LEU A O 1
ATOM 1436 N N . LEU A 1 93 ? -13.627 -23.151 -10.148 1.00 34.08 122 LEU A N 1
ATOM 1437 C CA . LEU A 1 93 ? -14.033 -24.548 -10.272 1.00 33.30 122 LEU A CA 1
ATOM 1438 C C . LEU A 1 93 ? -15.512 -24.667 -10.618 1.00 37.03 122 LEU A C 1
ATOM 1439 O O . LEU A 1 93 ? -15.902 -25.523 -11.421 1.00 40.52 122 LEU A O 1
ATOM 1455 N N . ALA A 1 94 ? -16.352 -23.817 -10.023 1.00 39.67 123 ALA A N 1
ATOM 1456 C CA . ALA A 1 94 ? -17.788 -23.896 -10.265 1.00 42.91 123 ALA A CA 1
ATOM 1457 C C . 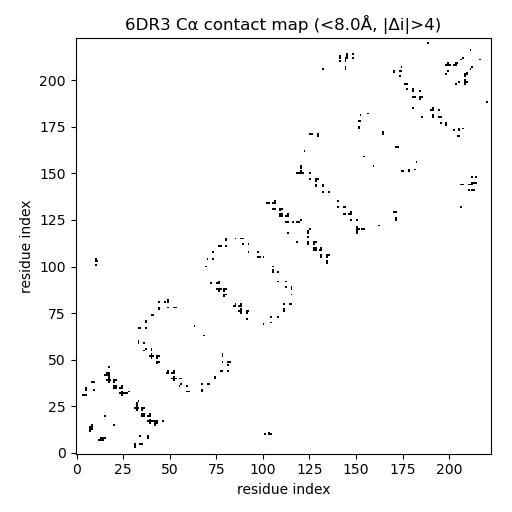ALA A 1 94 ? -18.146 -23.605 -11.715 1.00 48.02 123 ALA A C 1
ATOM 1458 O O . ALA A 1 94 ? -19.234 -23.984 -12.163 1.00 48.16 123 ALA A O 1
ATOM 1465 N N . LYS A 1 95 ? -17.260 -22.947 -12.458 1.00 52.46 124 LYS A N 1
ATOM 1466 C CA . LYS A 1 95 ? -17.508 -22.592 -13.848 1.00 56.54 124 LYS A CA 1
ATOM 1467 C C . LYS A 1 95 ? -16.957 -23.621 -14.830 1.00 54.72 124 LYS A C 1
ATOM 1468 O O . LYS A 1 95 ? -16.965 -23.368 -16.038 1.00 56.50 124 LYS A O 1
ATOM 1487 N N . ILE A 1 96 ? -16.483 -24.766 -14.344 1.00 51.78 125 ILE A N 1
ATOM 1488 C CA . ILE A 1 96 ? -15.866 -25.785 -15.184 1.00 47.51 125 ILE A CA 1
ATOM 1489 C C . ILE A 1 96 ? -16.777 -27.002 -15.226 1.00 48.46 125 ILE A C 1
ATOM 1490 O O . ILE A 1 96 ? -17.298 -27.438 -14.193 1.00 44.01 125 ILE A O 1
ATOM 1506 N N . THR A 1 97 ? -16.965 -27.549 -16.428 1.00 48.43 126 THR A N 1
ATOM 1507 C CA . THR A 1 97 ? -17.737 -28.767 -16.612 1.00 50.74 126 THR A CA 1
ATOM 1508 C C . THR A 1 97 ? -16.775 -29.944 -16.682 1.00 47.59 126 THR A C 1
ATOM 1509 O O . THR A 1 97 ? -16.014 -30.048 -17.657 1.00 45.94 126 THR A O 1
ATOM 1520 N N . PRO A 1 98 ? -16.759 -30.845 -15.695 1.00 49.27 127 PRO A N 1
ATOM 1521 C CA . PRO A 1 98 ? -15.754 -31.922 -15.715 1.00 45.75 127 PRO A CA 1
ATOM 1522 C C . PRO A 1 98 ? -15.845 -32.813 -16.939 1.00 50.56 127 PRO A C 1
ATOM 1523 O O . PRO A 1 98 ? -14.829 -33.387 -17.352 1.00 48.20 127 PRO A O 1
ATOM 1534 N N . ALA A 1 99 ? -17.033 -32.952 -17.531 1.00 60.13 128 ALA A N 1
ATOM 1535 C CA . ALA A 1 99 ? -17.189 -33.844 -18.674 1.00 64.15 128 ALA A CA 1
ATOM 1536 C C . ALA A 1 99 ? -16.350 -33.391 -19.861 1.00 60.84 128 ALA A C 1
ATOM 1537 O O . ALA A 1 99 ? -15.929 -34.222 -20.674 1.00 63.85 128 ALA A O 1
ATOM 1544 N N . ASP A 1 100 ? -16.089 -32.091 -19.975 1.00 62.76 129 ASP A N 1
ATOM 1545 C CA . ASP A 1 100 ? -15.378 -31.536 -21.119 1.00 62.42 129 ASP A CA 1
ATOM 1546 C C . ASP A 1 100 ? -13.861 -31.633 -20.990 1.00 63.15 129 ASP A C 1
ATOM 1547 O O . ASP A 1 100 ? -13.150 -31.024 -21.795 1.00 66.05 129 ASP A O 1
ATOM 1556 N N . LEU A 1 101 ? -13.354 -32.379 -20.014 1.00 60.95 130 LEU A N 1
ATOM 1557 C CA . LEU A 1 101 ? -11.924 -32.498 -19.777 1.00 58.70 130 LEU A CA 1
ATOM 1558 C C . LEU A 1 101 ? -11.464 -33.929 -20.029 1.00 52.63 130 LEU A C 1
ATOM 1559 O O . LEU A 1 101 ? -12.247 -34.880 -19.958 1.00 50.50 130 LEU A O 1
ATOM 1575 N N . GLU A 1 102 ? -10.176 -34.070 -20.330 1.00 44.46 131 GLU A N 1
ATOM 1576 C CA . GLU A 1 102 ? -9.576 -35.387 -20.465 1.00 49.55 131 GLU A CA 1
ATOM 1577 C C . GLU A 1 102 ? -9.300 -35.979 -19.085 1.00 44.64 131 GLU A C 1
ATOM 1578 O O . GLU A 1 102 ? -9.356 -35.289 -18.063 1.00 44.70 131 GLU A O 1
ATOM 1590 N N . GLN A 1 103 ? -8.992 -37.279 -19.062 1.00 41.69 132 GLN A N 1
ATOM 1591 C CA . GLN A 1 103 ? -8.845 -37.987 -17.792 1.00 47.92 132 GLN A CA 1
ATOM 1592 C C . GLN A 1 103 ? -7.826 -37.302 -16.889 1.00 42.05 132 GLN A C 1
ATOM 1593 O O . GLN A 1 103 ? -8.124 -36.981 -15.733 1.00 37.08 132 GLN A O 1
ATOM 1607 N N . ASN A 1 104 ? -6.606 -37.087 -17.393 1.00 53.34 133 ASN A N 1
ATOM 1608 C CA . ASN A 1 104 ? -5.594 -36.394 -16.601 1.00 47.31 133 ASN A CA 1
ATOM 1609 C C . ASN A 1 104 ? -6.125 -35.071 -16.067 1.00 34.05 133 ASN A C 1
ATOM 1610 O O . ASN A 1 104 ? -5.883 -34.718 -14.908 1.00 24.81 133 ASN A O 1
ATOM 1621 N N . GLN A 1 105 ? -6.852 -34.324 -16.903 1.00 40.06 134 GLN A N 1
ATOM 1622 C CA . GLN A 1 105 ? -7.428 -33.058 -16.458 1.00 35.29 134 GLN A CA 1
ATOM 1623 C C . GLN A 1 105 ? -8.528 -33.286 -15.429 1.00 32.06 134 GLN A C 1
ATOM 1624 O O . GLN A 1 105 ? -8.625 -32.544 -14.443 1.00 31.86 134 GLN A O 1
ATOM 1638 N N . GLN A 1 106 ? -9.364 -34.305 -15.636 1.00 32.09 135 GLN A N 1
ATOM 1639 C CA . GLN A 1 106 ? -10.394 -34.624 -14.652 1.00 31.49 135 GLN A CA 1
ATOM 1640 C C . GLN A 1 106 ? -9.774 -34.994 -13.311 1.00 21.36 135 GLN A C 1
ATOM 1641 O O . GLN A 1 106 ? -10.262 -34.572 -12.255 1.00 25.28 135 GLN A O 1
ATOM 1655 N N . ALA A 1 107 ? -8.698 -35.783 -13.330 1.00 23.07 136 ALA A N 1
ATOM 1656 C CA . ALA A 1 107 ? -8.025 -36.132 -12.083 1.00 25.79 136 ALA A CA 1
ATOM 1657 C C . ALA A 1 107 ? -7.522 -34.884 -11.369 1.00 23.02 136 ALA A C 1
ATOM 1658 O O . ALA A 1 107 ? -7.612 -34.784 -10.139 1.00 21.98 136 ALA A O 1
ATOM 1665 N N . ARG A 1 108 ? -6.990 -33.919 -12.126 1.00 22.87 137 ARG A N 1
ATOM 1666 C CA . ARG A 1 108 ? -6.535 -32.669 -11.525 1.00 20.63 137 ARG A CA 1
ATOM 1667 C C . ARG A 1 108 ? -7.707 -31.791 -11.109 1.00 20.44 137 ARG A C 1
ATOM 1668 O O . ARG A 1 108 ? -7.618 -31.075 -10.104 1.00 25.75 137 ARG A O 1
ATOM 1689 N N . TYR A 1 109 ? -8.802 -31.819 -11.870 1.00 23.73 138 TYR A N 1
ATOM 1690 C CA . TYR A 1 109 ? -10.009 -31.109 -11.460 1.00 22.02 138 TYR A CA 1
ATOM 1691 C C . TYR A 1 109 ? -10.470 -31.575 -10.085 1.00 22.16 138 TYR A C 1
ATOM 1692 O O . TYR A 1 109 ? -10.737 -30.760 -9.194 1.00 20.82 138 TYR A O 1
ATOM 1710 N N . TRP A 1 110 ? -10.566 -32.891 -9.891 1.00 29.47 139 TRP A N 1
ATOM 1711 C CA . TRP A 1 110 ? -11.002 -33.409 -8.599 1.00 27.94 139 TRP A CA 1
ATOM 1712 C C . TRP A 1 110 ? -9.957 -33.178 -7.517 1.00 26.09 139 TRP A C 1
ATOM 1713 O O . TRP A 1 110 ? -10.314 -32.952 -6.355 1.00 25.58 139 TRP A O 1
ATOM 1734 N N . GLN A 1 111 ? -8.670 -33.226 -7.864 1.00 23.47 140 GLN A N 1
ATOM 1735 C CA . GLN A 1 111 ? -7.648 -32.891 -6.878 1.00 20.15 140 GLN A CA 1
ATOM 1736 C C . GLN A 1 111 ? -7.805 -31.452 -6.405 1.00 20.24 140 GLN A C 1
ATOM 1737 O O . GLN A 1 111 ? -7.601 -31.153 -5.222 1.00 20.63 140 GLN A O 1
ATOM 1751 N N . ALA A 1 112 ? -8.170 -30.545 -7.314 1.00 21.00 141 ALA A N 1
ATOM 1752 C CA . ALA A 1 112 ? -8.421 -29.163 -6.917 1.00 23.94 141 ALA A CA 1
ATOM 1753 C C . ALA A 1 112 ? -9.596 -29.078 -5.952 1.00 24.51 141 ALA A C 1
ATOM 1754 O O . ALA A 1 112 ? -9.564 -28.304 -4.988 1.00 24.15 141 ALA A O 1
ATOM 1761 N N . LYS A 1 113 ? -10.644 -29.869 -6.189 1.00 29.59 142 LYS A N 1
ATOM 1762 C CA . LYS A 1 113 ? -11.767 -29.889 -5.259 1.00 32.39 142 LYS A CA 1
ATOM 1763 C C . LYS A 1 113 ? -11.359 -30.499 -3.925 1.00 28.97 142 LYS A C 1
ATOM 1764 O O . LYS A 1 113 ? -11.768 -30.015 -2.864 1.00 28.40 142 LYS A O 1
ATOM 1783 N N . ILE A 1 114 ? -10.552 -31.561 -3.958 1.00 27.32 143 ILE A N 1
ATOM 1784 C CA . ILE A 1 114 ? -10.037 -32.146 -2.722 1.00 27.40 143 ILE A CA 1
ATOM 1785 C C . ILE A 1 114 ? -9.206 -31.119 -1.963 1.00 25.41 143 ILE A C 1
ATOM 1786 O O . ILE A 1 114 ? -9.389 -30.912 -0.757 1.00 28.07 143 ILE A O 1
ATOM 1802 N N . ASP A 1 115 ? -8.274 -30.462 -2.659 1.00 24.81 144 ASP A N 1
ATOM 1803 C CA . ASP A 1 115 ? -7.449 -29.444 -2.017 1.00 27.82 144 ASP A CA 1
ATOM 1804 C C . ASP A 1 115 ? -8.295 -28.312 -1.450 1.00 26.73 144 ASP A C 1
ATOM 1805 O O . ASP A 1 115 ? -7.953 -27.745 -0.405 1.00 30.33 144 ASP A O 1
ATOM 1814 N N . ALA A 1 116 ? -9.399 -27.969 -2.118 1.00 30.33 145 ALA A N 1
ATOM 1815 C CA . ALA A 1 116 ? -10.234 -26.866 -1.655 1.00 34.38 145 ALA A CA 1
ATOM 1816 C C . ALA A 1 116 ? -10.888 -27.171 -0.313 1.00 33.50 145 ALA A C 1
ATOM 1817 O O . ALA A 1 116 ? -11.214 -26.245 0.438 1.00 33.19 145 ALA A O 1
ATOM 1824 N N . SER A 1 117 ? -11.094 -28.450 0.004 1.00 38.45 146 SER A N 1
ATOM 1825 C CA . SER A 1 117 ? -11.710 -28.827 1.270 1.00 41.77 146 SER A CA 1
ATOM 1826 C C . SER A 1 117 ? -10.723 -28.823 2.427 1.00 51.01 146 SER A C 1
ATOM 1827 O O . SER A 1 117 ? -11.148 -28.723 3.583 1.00 51.21 146 SER A O 1
ATOM 1835 N N . GLN A 1 118 ? -9.424 -28.924 2.145 1.00 55.05 147 GLN A N 1
ATOM 1836 C CA . GLN A 1 118 ? -8.391 -28.911 3.180 1.00 60.18 147 GLN A CA 1
ATOM 1837 C C . GLN A 1 118 ? -8.636 -30.006 4.217 1.00 56.53 147 GLN A C 1
ATOM 1838 O O . GLN A 1 118 ? -8.687 -29.753 5.424 1.00 58.58 147 GLN A O 1
ATOM 1852 N N . GLY A 1 119 ? -8.795 -31.237 3.733 1.00 49.42 148 GLY A N 1
ATOM 1853 C CA . GLY A 1 119 ? -8.948 -32.379 4.616 1.00 44.35 148 GLY A CA 1
ATOM 1854 C C . GLY A 1 119 ? -10.120 -32.299 5.565 1.00 42.19 148 GLY A C 1
ATOM 1855 O O . GLY A 1 119 ? -10.164 -33.049 6.544 1.00 45.38 148 GLY A O 1
ATOM 1859 N N . ARG A 1 120 ? -11.078 -31.413 5.308 1.00 38.18 149 ARG A N 1
ATOM 1860 C CA . ARG A 1 120 ? -12.250 -31.292 6.164 1.00 44.41 149 ARG A CA 1
ATOM 1861 C C . ARG A 1 120 ? -13.271 -32.359 5.783 1.00 40.85 149 ARG A C 1
ATOM 1862 O O . ARG A 1 120 ? -13.863 -32.286 4.697 1.00 37.39 149 ARG A O 1
ATOM 1883 N N . PRO A 1 121 ? -13.504 -33.363 6.629 1.00 36.27 150 PRO A N 1
ATOM 1884 C CA . PRO A 1 121 ? -14.425 -34.444 6.243 1.00 39.04 150 PRO A CA 1
ATOM 1885 C C . PRO A 1 121 ? -15.840 -33.929 6.034 1.00 40.67 150 PRO A C 1
ATOM 1886 O O . PRO A 1 121 ? -16.449 -33.339 6.929 1.00 47.93 150 PRO A O 1
ATOM 1897 N N . SER A 1 122 ? -16.358 -34.157 4.831 1.00 39.15 151 SER A N 1
ATOM 1898 C CA . SER A 1 122 ? -17.737 -33.832 4.500 1.00 35.36 151 SER A CA 1
ATOM 1899 C C . SER A 1 122 ? -18.148 -34.714 3.332 1.00 32.77 151 SER A C 1
ATOM 1900 O O . SER A 1 122 ? -17.325 -35.415 2.739 1.00 35.77 151 SER A O 1
ATOM 1908 N N . ILE A 1 123 ? -19.442 -34.680 3.010 1.00 30.33 152 ILE A N 1
ATOM 1909 C CA . ILE A 1 123 ? -19.927 -35.473 1.886 1.00 35.06 152 ILE A CA 1
ATOM 1910 C C . ILE A 1 123 ? -19.320 -34.969 0.584 1.00 33.27 152 ILE A C 1
ATOM 1911 O O . ILE A 1 123 ? -19.102 -35.747 -0.352 1.00 29.71 152 ILE A O 1
ATOM 1927 N N . ASP A 1 124 ? -19.026 -33.670 0.506 1.00 37.07 153 ASP A N 1
ATOM 1928 C CA . ASP A 1 124 ? -18.413 -33.122 -0.699 1.00 38.43 153 ASP A CA 1
ATOM 1929 C C . ASP A 1 124 ? -17.021 -33.701 -0.917 1.00 32.64 153 ASP A C 1
ATOM 1930 O O . ASP A 1 124 ? -16.659 -34.061 -2.043 1.00 26.76 153 ASP A O 1
ATOM 1939 N N . LEU A 1 125 ? -16.226 -33.801 0.151 1.00 27.18 154 LEU A N 1
ATOM 1940 C CA . LEU A 1 125 ? -14.878 -34.346 0.015 1.00 29.49 154 LEU A CA 1
ATOM 1941 C C . LEU A 1 125 ? -14.917 -35.818 -0.367 1.00 29.61 154 LEU A C 1
ATOM 1942 O O . LEU A 1 125 ? -14.142 -36.264 -1.221 1.00 24.92 154 LEU A O 1
ATOM 1958 N N . LEU A 1 126 ? -15.808 -36.589 0.261 1.00 32.56 155 LEU A N 1
ATOM 1959 C CA . LEU A 1 126 ? -15.938 -38.001 -0.083 1.00 29.55 155 LEU A CA 1
ATOM 1960 C C . LEU A 1 126 ? -16.285 -38.169 -1.556 1.00 25.79 155 LEU A C 1
ATOM 1961 O O . LEU A 1 126 ? -15.679 -38.984 -2.260 1.00 23.77 155 LEU A O 1
ATOM 1977 N N . ARG A 1 127 ? -17.254 -37.392 -2.045 1.00 28.29 156 ARG A N 1
ATOM 1978 C CA . ARG A 1 127 ? -17.643 -37.487 -3.448 1.00 29.15 156 ARG A CA 1
ATOM 1979 C C . ARG A 1 127 ? -16.479 -37.145 -4.369 1.00 24.71 156 ARG A C 1
ATOM 1980 O O . ARG A 1 127 ? -16.311 -37.765 -5.426 1.00 26.88 156 ARG A O 1
ATOM 2001 N N . ALA A 1 128 ? -15.662 -36.161 -3.988 1.00 23.25 157 ALA A N 1
ATOM 2002 C CA . ALA A 1 128 ? -14.532 -35.774 -4.827 1.00 22.35 157 ALA A CA 1
ATOM 2003 C C . ALA A 1 128 ? -13.481 -36.877 -4.866 1.00 23.60 157 ALA A C 1
ATOM 2004 O O . ALA A 1 128 ? -12.955 -37.211 -5.935 1.00 24.14 157 ALA A O 1
ATOM 2011 N N . LEU A 1 129 ? -13.160 -37.453 -3.706 1.00 23.79 158 LEU A N 1
ATOM 2012 C CA . LEU A 1 129 ? -12.231 -38.577 -3.673 1.00 24.83 158 LEU A CA 1
ATOM 2013 C C . LEU A 1 129 ? -12.769 -39.755 -4.474 1.00 22.81 158 LEU A C 1
ATOM 2014 O O . LEU A 1 129 ? -12.019 -40.414 -5.205 1.00 19.90 158 LEU A O 1
ATOM 2030 N N . ILE A 1 130 ? -14.069 -40.030 -4.350 1.00 20.12 159 ILE A N 1
ATOM 2031 C CA . ILE A 1 130 ? -14.664 -41.167 -5.045 1.00 23.32 159 ILE A CA 1
ATOM 2032 C C . ILE A 1 130 ? -14.685 -40.923 -6.549 1.00 25.91 159 ILE A C 1
ATOM 2033 O O . ILE A 1 130 ? -14.450 -41.843 -7.343 1.00 25.01 159 ILE A O 1
ATOM 2049 N N . ALA A 1 131 ? -14.967 -39.687 -6.968 1.00 23.39 160 ALA A N 1
ATOM 2050 C CA . ALA A 1 131 ? -14.986 -39.383 -8.395 1.00 22.88 160 ALA A CA 1
ATOM 2051 C C . ALA A 1 131 ? -13.589 -39.451 -9.001 1.00 24.96 160 ALA A C 1
ATOM 2052 O O . ALA A 1 131 ? -13.443 -39.783 -10.183 1.00 29.05 160 ALA A O 1
ATOM 2059 N N . GLN A 1 132 ? -12.557 -39.145 -8.213 1.00 25.63 161 GLN A N 1
ATOM 2060 C CA . GLN A 1 132 ? -11.191 -39.140 -8.724 1.00 26.52 161 GLN A CA 1
ATOM 2061 C C . GLN A 1 132 ? -10.590 -40.538 -8.795 1.00 25.80 161 GLN A C 1
ATOM 2062 O O . GLN A 1 132 ? -9.798 -40.818 -9.701 1.00 23.50 161 GLN A O 1
ATOM 2076 N N . GLU A 1 133 ? -10.945 -41.416 -7.859 1.00 26.85 162 GLU A N 1
ATOM 2077 C CA . GLU A 1 133 ? -10.263 -42.702 -7.739 1.00 27.03 162 GLU A CA 1
ATOM 2078 C C . GLU A 1 133 ? -10.212 -43.491 -9.042 1.00 28.97 162 GLU A C 1
ATOM 2079 O O . GLU A 1 133 ? -9.139 -44.034 -9.357 1.00 23.63 162 GLU A O 1
ATOM 2091 N N . PRO A 1 134 ? -11.286 -43.607 -9.828 1.00 28.42 163 PRO A N 1
ATOM 2092 C CA . PRO A 1 134 ? -11.189 -44.386 -11.074 1.00 27.10 163 PRO A CA 1
ATOM 2093 C C . PRO A 1 134 ? -10.205 -43.805 -12.076 1.00 29.92 163 PRO A C 1
ATOM 2094 O O . PRO A 1 134 ? -9.773 -44.522 -12.986 1.00 30.65 163 PRO A O 1
ATOM 2105 N N . LEU A 1 135 ? -9.841 -42.531 -11.942 1.00 28.61 164 LEU A N 1
ATOM 2106 C CA . LEU A 1 135 ? -8.935 -41.880 -12.879 1.00 32.55 164 LEU A CA 1
ATOM 2107 C C . LEU A 1 135 ? -7.465 -42.077 -12.528 1.00 35.30 164 LEU A C 1
ATOM 2108 O O . LEU A 1 135 ? -6.602 -41.745 -13.347 1.00 36.31 164 LEU A O 1
ATOM 2124 N N . LEU A 1 136 ? -7.160 -42.613 -11.350 1.00 34.26 165 LEU A N 1
ATOM 2125 C CA . LEU A 1 136 ? -5.793 -42.685 -10.852 1.00 32.55 165 LEU A CA 1
ATOM 2126 C C . LEU A 1 136 ? -5.173 -44.040 -11.169 1.00 33.63 165 LEU A C 1
ATOM 2127 O O . LEU A 1 136 ? -5.856 -45.069 -11.150 1.00 33.55 165 LEU A O 1
ATOM 2143 N N . GLY A 1 137 ? -3.873 -44.029 -11.456 1.00 33.07 166 GLY A N 1
ATOM 2144 C CA . GLY A 1 137 ? -3.146 -45.268 -11.623 1.00 32.96 166 GLY A CA 1
ATOM 2145 C C . GLY A 1 137 ? -3.029 -46.040 -10.324 1.00 36.59 166 GLY A C 1
ATOM 2146 O O . GLY A 1 137 ? -3.212 -45.509 -9.228 1.00 36.09 166 GLY A O 1
ATOM 2150 N N . ALA A 1 138 ? -2.704 -47.329 -10.461 1.00 40.75 167 ALA A N 1
ATOM 2151 C CA . ALA A 1 138 ? -2.690 -48.228 -9.310 1.00 44.86 167 ALA A CA 1
ATOM 2152 C C . ALA A 1 138 ? -1.826 -47.686 -8.178 1.00 40.36 167 ALA A C 1
ATOM 2153 O O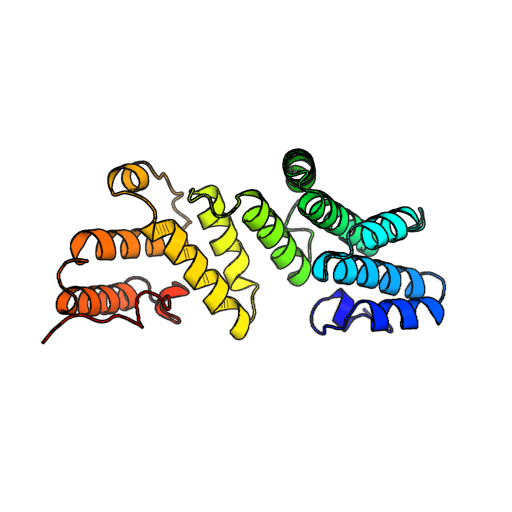 . ALA A 1 138 ? -2.209 -47.763 -7.005 1.00 41.29 167 ALA A O 1
ATOM 2160 N N . LYS A 1 139 ? -0.654 -47.137 -8.505 1.00 37.26 168 LYS A N 1
ATOM 2161 C CA . LYS A 1 139 ? 0.251 -46.642 -7.475 1.00 37.26 168 LYS A CA 1
ATOM 2162 C C . LYS A 1 139 ? -0.220 -45.335 -6.848 1.00 31.54 168 LYS A C 1
ATOM 2163 O O . LYS A 1 139 ? 0.316 -44.943 -5.806 1.00 31.56 168 LYS A O 1
ATOM 2182 N N . GLU A 1 140 ? -1.203 -44.660 -7.442 1.00 25.99 169 GLU A N 1
ATOM 2183 C CA . GLU A 1 140 ? -1.771 -43.448 -6.867 1.00 25.00 169 GLU A CA 1
ATOM 2184 C C . GLU A 1 140 ? -3.124 -43.679 -6.209 1.00 22.92 169 GLU A C 1
ATOM 2185 O O . GLU A 1 140 ? -3.660 -42.752 -5.593 1.00 21.18 169 GLU A O 1
ATOM 2197 N N . LYS A 1 141 ? -3.685 -44.887 -6.317 1.00 27.30 170 LYS A N 1
ATOM 2198 C CA . LYS A 1 141 ? -4.996 -45.154 -5.732 1.00 23.78 170 LYS A CA 1
ATOM 2199 C C . LYS A 1 141 ? -4.925 -45.251 -4.213 1.00 21.04 170 LYS A C 1
ATOM 2200 O O . LYS A 1 141 ? -5.786 -44.706 -3.513 1.00 20.10 170 LYS A O 1
ATOM 2219 N N . GLN A 1 142 ? -3.918 -45.955 -3.685 1.00 27.82 171 GLN A N 1
ATOM 2220 C CA . GLN A 1 142 ? -3.853 -46.195 -2.244 1.00 29.28 171 GLN A CA 1
ATOM 2221 C C . GLN A 1 142 ? -3.887 -44.886 -1.469 1.00 29.06 171 GLN A C 1
ATOM 2222 O O . GLN A 1 142 ? -4.590 -44.766 -0.457 1.00 25.92 171 GLN A O 1
ATOM 2236 N N . GLN A 1 143 ? -3.122 -43.898 -1.932 1.00 27.38 172 GLN A N 1
ATOM 2237 C CA . GLN A 1 143 ? -3.138 -42.566 -1.339 1.00 24.18 172 GLN A CA 1
ATOM 2238 C C . GLN A 1 143 ? -4.555 -42.003 -1.290 1.00 24.87 172 GLN A C 1
ATOM 2239 O O . GLN A 1 143 ? -4.998 -41.476 -0.261 1.00 21.85 172 GLN A O 1
ATOM 2253 N N . ASN A 1 144 ? -5.289 -42.118 -2.398 1.00 22.16 173 ASN A N 1
ATOM 2254 C CA . ASN A 1 144 ? -6.674 -41.661 -2.434 1.00 22.00 173 ASN A CA 1
ATOM 2255 C C . ASN A 1 144 ? -7.552 -42.480 -1.493 1.00 22.58 173 ASN A C 1
ATOM 2256 O O . ASN A 1 144 ? -8.374 -41.925 -0.752 1.00 17.42 173 ASN A O 1
ATOM 2267 N N . ILE A 1 145 ? -7.392 -43.804 -1.510 1.00 20.19 174 ILE A N 1
ATOM 2268 C CA . ILE A 1 145 ? -8.192 -44.671 -0.648 1.00 18.68 174 ILE A CA 1
ATOM 2269 C C . ILE A 1 145 ? -7.949 -44.337 0.820 1.00 17.44 174 ILE A C 1
ATOM 2270 O O . ILE A 1 145 ? -8.891 -44.257 1.619 1.00 16.60 174 ILE A O 1
ATOM 2286 N N . ASP A 1 146 ? -6.684 -44.133 1.197 1.00 19.78 175 ASP A N 1
ATOM 2287 C CA . ASP A 1 146 ? -6.367 -43.841 2.592 1.00 22.73 175 ASP A CA 1
ATOM 2288 C C . ASP A 1 146 ? -6.920 -42.493 3.028 1.00 22.87 175 ASP A C 1
ATOM 2289 O O . ASP A 1 146 ? -7.313 -42.337 4.190 1.00 23.30 175 ASP A O 1
ATOM 2298 N N . ALA A 1 147 ? -6.950 -41.510 2.124 1.00 24.88 176 ALA A N 1
ATOM 2299 C CA . ALA A 1 147 ? -7.577 -40.233 2.447 1.00 23.38 176 ALA A CA 1
ATOM 2300 C C . ALA A 1 147 ? -9.081 -40.395 2.618 1.00 21.92 176 ALA A C 1
ATOM 2301 O O . ALA A 1 147 ? -9.679 -39.785 3.512 1.00 20.31 176 ALA A O 1
ATOM 2308 N N . THR A 1 148 ? -9.710 -41.213 1.771 1.00 23.88 177 THR A N 1
ATOM 2309 C CA . THR A 1 148 ? -11.129 -41.502 1.941 1.00 24.34 177 THR A CA 1
ATOM 2310 C C . THR A 1 148 ? -11.396 -42.107 3.313 1.00 28.66 177 THR A C 1
ATOM 2311 O O . THR A 1 148 ? -12.378 -41.753 3.976 1.00 27.71 177 THR A O 1
ATOM 2322 N N . TRP A 1 149 ? -10.527 -43.015 3.763 1.00 30.01 178 TRP A N 1
ATOM 2323 C CA . TRP A 1 149 ? -10.756 -43.652 5.054 1.00 25.03 178 TRP A CA 1
ATOM 2324 C C . TRP A 1 149 ? -10.563 -42.671 6.204 1.00 21.87 178 TRP A C 1
ATOM 2325 O O . TRP A 1 149 ? -11.344 -42.677 7.162 1.00 23.73 178 TRP A O 1
ATOM 2346 N N . GLN A 1 150 ? -9.531 -41.826 6.142 1.00 22.86 179 GLN A N 1
ATOM 2347 C CA . GLN A 1 150 ? -9.335 -40.860 7.218 1.00 24.28 179 GLN A CA 1
ATOM 2348 C C . GLN A 1 150 ? -10.551 -39.956 7.362 1.00 26.84 179 GLN A C 1
ATOM 2349 O O . GLN A 1 150 ? -10.979 -39.653 8.482 1.00 28.04 179 GLN A O 1
ATOM 2363 N N . ALA A 1 151 ? -11.123 -39.513 6.239 1.00 25.99 180 ALA A N 1
ATOM 2364 C CA . ALA A 1 151 ? -12.315 -38.675 6.302 1.00 24.75 180 ALA A CA 1
ATOM 2365 C C . ALA A 1 151 ? -13.472 -39.419 6.955 1.00 23.42 180 ALA A C 1
ATOM 2366 O O . ALA A 1 151 ? -14.217 -38.845 7.758 1.00 25.29 180 ALA A O 1
ATOM 2373 N N . LEU A 1 152 ? -13.633 -40.701 6.628 1.00 20.72 181 LEU A N 1
ATOM 2374 C CA . LEU A 1 152 ? -14.706 -41.493 7.221 1.00 19.84 181 LEU A CA 1
ATOM 2375 C C . LEU A 1 152 ? -14.481 -41.698 8.715 1.00 24.07 181 LEU A C 1
ATOM 2376 O O . LEU A 1 152 ? -15.390 -41.483 9.525 1.00 26.28 181 LEU A O 1
ATOM 2392 N N . SER A 1 153 ? -13.271 -42.109 9.102 1.00 25.83 182 SER A N 1
ATOM 2393 C CA . SER A 1 153 ? -12.993 -42.416 10.500 1.00 26.08 182 SER A CA 1
ATOM 2394 C C . SER A 1 153 ? -12.853 -41.170 11.364 1.00 26.44 182 SER A C 1
ATOM 2395 O O . SER A 1 153 ? -12.844 -41.290 12.594 1.00 26.54 182 SER A O 1
ATOM 2403 N N . SER A 1 154 ? -12.736 -39.989 10.759 1.00 24.32 183 SER A N 1
ATOM 2404 C CA . SER A 1 154 ? -12.712 -38.743 11.513 1.00 31.22 183 SER A CA 1
ATOM 2405 C C . SER A 1 154 ? -14.102 -38.268 11.907 1.00 32.75 183 SER A C 1
ATOM 2406 O O . SER A 1 154 ? -14.214 -37.347 12.722 1.00 32.39 183 SER A O 1
ATOM 2414 N N . MET A 1 155 ? -15.154 -38.864 11.354 1.00 37.28 184 MET A N 1
ATOM 2415 C CA . MET A 1 155 ? -16.509 -38.487 11.717 1.00 41.95 184 MET A CA 1
ATOM 2416 C C . MET A 1 155 ? -16.954 -39.227 12.972 1.00 43.44 184 MET A C 1
ATOM 2417 O O . MET A 1 155 ? -16.398 -40.262 13.351 1.00 41.23 184 MET A O 1
ATOM 2431 N N . THR A 1 156 ? -17.977 -38.680 13.615 1.00 49.25 185 THR A N 1
ATOM 2432 C CA . THR A 1 156 ? -18.655 -39.347 14.713 1.00 56.17 185 THR A CA 1
ATOM 2433 C C . THR A 1 156 ? -19.879 -40.082 14.180 1.00 53.28 185 THR A C 1
ATOM 2434 O O . THR A 1 156 ? -20.348 -39.829 13.067 1.00 47.17 185 THR A O 1
ATOM 2445 N N . GLN A 1 157 ? -20.388 -41.013 14.989 1.00 60.87 186 GLN A N 1
ATOM 2446 C CA . GLN A 1 157 ? -21.591 -41.745 14.607 1.00 65.87 186 GLN A CA 1
ATOM 2447 C C . GLN A 1 157 ? -22.736 -40.790 14.292 1.00 63.48 186 GLN A C 1
ATOM 2448 O O . GLN A 1 157 ? -23.483 -40.998 13.329 1.00 56.88 186 GLN A O 1
ATOM 2462 N N . GLU A 1 158 ? -22.884 -39.730 15.090 1.00 69.47 187 GLU A N 1
ATOM 2463 C CA . GLU A 1 158 ? -23.950 -38.761 14.854 1.00 70.96 187 GLU A CA 1
ATOM 2464 C C . GLU A 1 158 ? -23.734 -38.018 13.541 1.00 65.36 187 GLU A C 1
ATOM 2465 O O . GLU A 1 158 ? -24.657 -37.889 12.729 1.00 65.46 187 GLU A O 1
ATOM 2477 N N . GLN A 1 159 ? -22.518 -37.515 13.319 1.00 59.08 188 GLN A N 1
ATOM 2478 C CA . GLN A 1 159 ? -22.231 -36.781 12.091 1.00 60.33 188 GLN A CA 1
ATOM 2479 C C . GLN A 1 159 ? -22.499 -37.638 10.860 1.00 52.93 188 GLN A C 1
ATOM 2480 O O . GLN A 1 159 ? -23.024 -37.147 9.853 1.00 47.98 188 GLN A O 1
ATOM 2494 N N . ALA A 1 160 ? -22.148 -38.925 10.922 1.00 45.08 189 ALA A N 1
ATOM 2495 C CA . ALA A 1 160 ? -22.355 -39.805 9.777 1.00 39.37 189 ALA A CA 1
ATOM 2496 C C . ALA A 1 160 ? -23.829 -40.135 9.579 1.00 38.32 189 ALA A C 1
ATOM 2497 O O . ALA A 1 160 ? -24.265 -40.350 8.443 1.00 39.22 189 ALA A O 1
ATOM 2504 N N . ASN A 1 161 ? -24.608 -40.183 10.665 1.00 45.17 190 ASN A N 1
ATOM 2505 C CA . ASN A 1 161 ? -26.036 -40.461 10.555 1.00 52.89 190 ASN A CA 1
ATOM 2506 C C . ASN A 1 161 ? -26.781 -39.386 9.776 1.00 54.25 190 ASN A C 1
ATOM 2507 O O . ASN A 1 161 ? -27.855 -39.664 9.231 1.00 56.24 190 ASN A O 1
ATOM 2518 N N . THR A 1 162 ? -26.245 -38.171 9.714 1.00 53.83 191 THR A N 1
ATOM 2519 C CA . THR A 1 162 ? -26.897 -37.068 9.022 1.00 56.87 191 THR A CA 1
ATOM 2520 C C . THR A 1 162 ? -26.552 -37.008 7.540 1.00 50.93 191 THR A C 1
ATOM 2521 O O . THR A 1 162 ? -27.059 -36.127 6.839 1.00 51.05 191 THR A O 1
ATOM 2532 N N . LEU A 1 163 ? -25.712 -37.914 7.047 1.00 44.07 192 LEU A N 1
ATOM 2533 C CA . LEU A 1 163 ? -25.356 -37.913 5.636 1.00 43.21 192 LEU A CA 1
ATOM 2534 C C . LEU A 1 163 ? -26.505 -38.456 4.795 1.00 48.38 192 LEU A C 1
ATOM 2535 O O . LEU A 1 163 ? -27.142 -39.452 5.149 1.00 47.30 192 LEU A O 1
ATOM 2551 N N . VAL A 1 164 ? -26.765 -37.790 3.673 1.00 53.28 193 VAL A N 1
ATOM 2552 C CA . VAL A 1 164 ? -27.822 -38.173 2.743 1.00 56.32 193 VAL A CA 1
ATOM 2553 C C . VAL A 1 164 ? -27.177 -38.414 1.386 1.00 50.49 193 VAL A C 1
ATOM 2554 O O . VAL A 1 164 ? -26.600 -37.491 0.796 1.00 44.98 193 VAL A O 1
ATOM 2567 N N . ILE A 1 165 ? -27.270 -39.646 0.895 1.00 47.10 194 ILE A N 1
ATOM 2568 C CA . ILE A 1 165 ? -26.656 -40.027 -0.369 1.00 41.62 194 ILE A CA 1
ATOM 2569 C C . ILE A 1 165 ? -27.751 -40.331 -1.382 1.00 40.04 194 ILE A C 1
ATOM 2570 O O . ILE A 1 165 ? -28.908 -40.589 -1.037 1.00 40.77 194 ILE A O 1
ATOM 2586 N N . ASN A 1 166 ? -27.370 -40.296 -2.654 1.00 41.36 195 ASN A N 1
ATOM 2587 C CA . ASN A 1 166 ? -28.283 -40.587 -3.746 1.00 47.01 195 ASN A CA 1
ATOM 2588 C C . ASN A 1 166 ? -28.298 -42.084 -4.042 1.00 49.46 195 ASN A C 1
ATOM 2589 O O . ASN A 1 166 ? -27.373 -42.823 -3.695 1.00 47.08 195 ASN A O 1
ATOM 2600 N N . ALA A 1 167 ? -29.374 -42.526 -4.698 1.00 51.32 196 ALA A N 1
ATOM 2601 C CA . ALA A 1 167 ? -29.572 -43.954 -4.925 1.00 53.37 196 ALA A CA 1
ATOM 2602 C C . ALA A 1 167 ? -28.463 -44.555 -5.779 1.00 53.45 196 ALA A C 1
ATOM 2603 O O . ALA A 1 167 ? -28.131 -45.735 -5.620 1.00 58.18 196 ALA A O 1
ATOM 2610 N N . ASP A 1 168 ? -27.877 -43.769 -6.680 1.00 50.59 197 ASP A N 1
ATOM 2611 C CA . ASP A 1 168 ? -26.876 -44.271 -7.612 1.00 52.31 197 ASP A CA 1
ATOM 2612 C C . ASP A 1 168 ? -25.449 -44.141 -7.087 1.00 45.57 197 ASP A C 1
ATOM 2613 O O . ASP A 1 168 ? -24.502 -44.346 -7.854 1.00 42.06 197 ASP A O 1
ATOM 2622 N N . GLU A 1 169 ? -25.271 -43.810 -5.810 1.00 41.53 198 GLU A N 1
ATOM 2623 C CA . GLU A 1 169 ? -23.937 -43.688 -5.220 1.00 38.11 198 GLU A CA 1
ATOM 2624 C C . GLU A 1 169 ? -23.601 -44.964 -4.448 1.00 36.31 198 GLU A C 1
ATOM 2625 O O . GLU A 1 169 ? -23.512 -44.987 -3.219 1.00 36.72 198 GLU A O 1
ATOM 2637 N N . ASN A 1 170 ? -23.408 -46.047 -5.207 1.00 35.36 199 ASN A N 1
ATOM 2638 C CA . ASN A 1 170 ? -23.170 -47.344 -4.583 1.00 38.30 199 ASN A CA 1
ATOM 2639 C C . ASN A 1 170 ? -21.778 -47.432 -3.971 1.00 30.20 199 ASN A C 1
ATOM 2640 O O . ASN A 1 170 ? -21.583 -48.151 -2.985 1.00 29.31 199 ASN A O 1
ATOM 2651 N N . ILE A 1 171 ? -20.798 -46.727 -4.536 1.00 26.30 200 ILE A N 1
ATOM 2652 C CA . ILE A 1 171 ? -19.460 -46.738 -3.953 1.00 27.50 200 ILE A CA 1
ATOM 2653 C C . ILE A 1 171 ? -19.460 -45.988 -2.624 1.00 24.92 200 ILE A C 1
ATOM 2654 O O . ILE A 1 171 ? -18.919 -46.468 -1.621 1.00 23.83 200 ILE A O 1
ATOM 2670 N N . LEU A 1 172 ? -20.074 -44.803 -2.596 1.00 24.23 201 LEU A N 1
ATOM 2671 C CA . LEU A 1 172 ? -20.183 -44.064 -1.343 1.00 22.57 201 LEU A CA 1
ATOM 2672 C C . LEU A 1 172 ? -20.976 -44.856 -0.313 1.00 21.48 201 LEU A C 1
ATOM 2673 O O . LEU A 1 172 ? -20.604 -44.902 0.865 1.00 25.27 201 LEU A O 1
ATOM 2689 N N . GLN A 1 173 ? -22.072 -45.491 -0.736 1.00 22.18 202 GLN A N 1
ATOM 2690 C CA . GLN A 1 173 ? -22.830 -46.332 0.182 1.00 24.60 202 GLN A CA 1
ATOM 2691 C C . GLN A 1 173 ? -21.953 -47.435 0.759 1.00 21.05 202 GLN A C 1
ATOM 2692 O O . GLN A 1 173 ? -22.021 -47.730 1.956 1.00 21.10 202 GLN A O 1
ATOM 2706 N N . GLY A 1 174 ? -21.122 -48.055 -0.081 1.00 22.20 203 GLY A N 1
ATOM 2707 C CA . GLY A 1 174 ? -20.212 -49.075 0.414 1.00 20.90 203 GLY A CA 1
ATOM 2708 C C . GLY A 1 174 ? -19.212 -48.524 1.410 1.00 20.51 203 GLY A C 1
ATOM 2709 O O . GLY A 1 174 ? -18.905 -49.167 2.416 1.00 19.80 203 GLY A O 1
ATOM 2713 N N . TRP A 1 175 ? -18.685 -47.325 1.144 1.00 17.90 204 TRP A N 1
ATOM 2714 C CA . TRP A 1 175 ? -17.757 -46.702 2.081 1.00 18.96 204 TRP A CA 1
ATOM 2715 C C . TRP A 1 175 ? -18.431 -46.424 3.417 1.00 18.58 204 TRP A C 1
ATOM 2716 O O . TRP A 1 175 ? -17.846 -46.666 4.478 1.00 24.50 204 TRP A O 1
ATOM 2737 N N . LEU A 1 176 ? -19.663 -45.910 3.384 1.00 22.26 205 LEU A N 1
ATOM 2738 C CA . LEU A 1 176 ? -20.380 -45.636 4.623 1.00 24.81 205 LEU A CA 1
ATOM 2739 C C . LEU A 1 176 ? -20.718 -46.919 5.368 1.00 22.37 205 LEU A C 1
ATOM 2740 O O . LEU A 1 176 ? -20.810 -46.910 6.600 1.00 22.04 205 LEU A O 1
ATOM 2756 N N . ASP A 1 177 ? -20.901 -48.029 4.650 1.00 21.61 206 ASP A N 1
ATOM 2757 C CA . ASP A 1 177 ? -21.120 -49.303 5.323 1.00 23.23 206 ASP A CA 1
ATOM 2758 C C . ASP A 1 177 ? -19.869 -49.746 6.072 1.00 21.95 206 ASP A C 1
ATOM 2759 O O . ASP A 1 177 ? -19.956 -50.217 7.211 1.00 21.20 206 ASP A O 1
ATOM 2768 N N . LEU A 1 178 ? -18.694 -49.600 5.454 1.00 19.00 207 LEU A N 1
ATOM 2769 C CA . LEU A 1 178 ? -17.457 -49.951 6.143 1.00 22.38 207 LEU A CA 1
ATOM 2770 C C . LEU A 1 178 ? -17.224 -49.040 7.339 1.00 21.16 207 LEU A C 1
ATOM 2771 O O . LEU A 1 178 ? -16.724 -49.482 8.380 1.00 23.57 207 LEU A O 1
ATOM 2787 N N . GLN A 1 179 ? -17.572 -47.758 7.202 1.00 23.55 208 GLN A N 1
ATOM 2788 C CA . GLN A 1 179 ? -17.521 -46.842 8.337 1.00 29.30 208 GLN A CA 1
ATOM 2789 C C . GLN A 1 179 ? -18.303 -47.402 9.520 1.00 26.39 208 GLN A C 1
ATOM 2790 O O . GLN A 1 179 ? -17.820 -47.399 10.658 1.00 28.95 208 GLN A O 1
ATOM 2804 N N . ARG A 1 180 ? -19.520 -47.891 9.264 1.00 27.03 209 ARG A N 1
ATOM 2805 C CA . ARG A 1 180 ? -20.333 -48.457 10.337 1.00 32.12 209 ARG A CA 1
ATOM 2806 C C . ARG A 1 180 ? -19.690 -49.710 10.916 1.00 26.90 209 ARG A C 1
ATOM 2807 O O . ARG A 1 180 ? -19.700 -49.915 12.135 1.00 27.49 209 ARG A O 1
ATOM 2828 N N . VAL A 1 181 ? -19.139 -50.571 10.057 1.00 23.92 210 VAL A N 1
ATOM 2829 C CA . VAL A 1 181 ? -18.386 -51.722 10.546 1.00 26.72 210 VAL A CA 1
ATOM 2830 C C . VAL A 1 181 ? -17.311 -51.262 11.517 1.00 29.47 210 VAL A C 1
ATOM 2831 O O . VAL A 1 181 ? -17.057 -51.906 12.544 1.00 22.30 210 VAL A O 1
ATOM 2844 N N . TRP A 1 182 ? -16.668 -50.131 11.212 1.00 29.99 211 TRP A N 1
ATOM 2845 C CA . TRP A 1 182 ? -15.631 -49.609 12.094 1.00 29.06 211 TRP A CA 1
ATOM 2846 C C . TRP A 1 182 ? -16.224 -49.093 13.400 1.00 28.91 211 TRP A C 1
ATOM 2847 O O . TRP A 1 182 ? -15.688 -49.365 14.481 1.00 29.25 211 TRP A O 1
ATOM 2868 N N . PHE A 1 183 ? -17.329 -48.346 13.325 1.00 30.48 212 PHE A N 1
ATOM 2869 C CA . PHE A 1 183 ? -17.983 -47.871 14.541 1.00 31.40 212 PHE A CA 1
ATOM 2870 C C . PHE A 1 183 ? -18.349 -49.030 15.462 1.00 32.56 212 PHE A C 1
ATOM 2871 O O . PHE A 1 183 ? -18.260 -48.910 16.689 1.00 32.58 212 PHE A O 1
ATOM 2888 N N . ASP A 1 184 ? -18.759 -50.162 14.890 1.00 31.54 213 ASP A N 1
ATOM 2889 C CA . ASP A 1 184 ? -19.361 -51.237 15.667 1.00 34.13 213 ASP A CA 1
ATOM 2890 C C . ASP A 1 184 ? -18.358 -52.241 16.219 1.00 31.74 213 ASP A C 1
ATOM 2891 O O . ASP A 1 184 ? -18.668 -52.914 17.208 1.00 33.94 213 ASP A O 1
ATOM 2900 N N . ASN A 1 185 ? -17.173 -52.366 15.620 1.00 31.39 214 ASN A N 1
ATOM 2901 C CA . ASN A 1 185 ? -16.226 -53.403 16.009 1.00 36.55 214 ASN A CA 1
ATOM 2902 C C . ASN A 1 185 ? -14.855 -52.868 16.395 1.00 42.50 214 ASN A C 1
ATOM 2903 O O . ASN A 1 185 ? -13.956 -53.669 16.676 1.00 41.24 214 ASN A O 1
ATOM 2914 N N . ARG A 1 186 ? -14.659 -51.548 16.411 1.00 52.54 215 ARG A N 1
ATOM 2915 C CA . ARG A 1 186 ? -13.332 -50.995 16.666 1.00 61.71 215 ARG A CA 1
ATOM 2916 C C . ARG A 1 186 ? -12.761 -51.405 18.019 1.00 66.57 215 ARG A C 1
ATOM 2917 O O . ARG A 1 186 ? -11.573 -51.167 18.263 1.00 72.72 215 ARG A O 1
ATOM 2938 N N . ASN A 1 187 ? -13.559 -52.013 18.896 1.00 57.23 216 ASN A N 1
ATOM 2939 C CA . ASN A 1 187 ? -13.076 -52.479 20.189 1.00 57.56 216 ASN A CA 1
ATOM 2940 C C . ASN A 1 187 ? -12.750 -53.968 20.203 1.00 57.60 216 ASN A C 1
ATOM 2941 O O . ASN A 1 187 ? -12.406 -54.502 21.263 1.00 66.70 216 ASN A O 1
ATOM 2952 N N . ASP A 1 188 ? -12.848 -54.651 19.062 1.00 52.06 217 ASP A N 1
ATOM 2953 C CA . ASP A 1 188 ? -12.534 -56.076 18.970 1.00 48.42 217 ASP A CA 1
ATOM 2954 C C . ASP A 1 188 ? -11.759 -56.310 17.682 1.00 42.03 217 ASP A C 1
ATOM 2955 O O . ASP A 1 188 ? -12.350 -56.519 16.612 1.00 39.03 217 ASP A O 1
ATOM 2964 N N . PRO A 1 189 ? -10.423 -56.280 17.740 1.00 45.42 218 PRO A N 1
ATOM 2965 C CA . PRO A 1 189 ? -9.633 -56.433 16.506 1.00 46.35 218 PRO A CA 1
ATOM 2966 C C . PRO A 1 189 ? -9.975 -57.680 15.707 1.00 43.40 218 PRO A C 1
ATOM 2967 O O . PRO A 1 189 ? -10.007 -57.625 14.472 1.00 37.21 218 PRO A O 1
ATOM 2978 N N . ASP A 1 190 ? -10.227 -58.806 16.378 1.00 39.67 219 ASP A N 1
ATOM 2979 C CA . ASP A 1 190 ? -10.536 -60.041 15.665 1.00 44.69 219 ASP A CA 1
ATOM 2980 C C . ASP A 1 190 ? -11.856 -59.924 14.912 1.00 37.66 219 ASP A C 1
ATOM 2981 O O . ASP A 1 190 ? -11.954 -60.320 13.745 1.00 35.56 219 ASP A O 1
ATOM 2990 N N . MET A 1 191 ? -12.889 -59.388 15.567 1.00 34.61 220 MET A N 1
ATOM 2991 C CA . MET A 1 191 ? -14.163 -59.186 14.887 1.00 36.32 220 MET A CA 1
ATOM 2992 C C . MET A 1 191 ? -14.062 -58.093 13.832 1.00 33.38 220 MET A C 1
ATOM 2993 O O . MET A 1 191 ? -14.764 -58.147 12.817 1.00 31.13 220 MET A O 1
ATOM 3007 N N . MET A 1 192 ? -13.203 -57.096 14.053 1.00 32.79 221 MET A N 1
ATOM 3008 C CA . MET A 1 192 ? -12.979 -56.075 13.036 1.00 31.72 221 MET A CA 1
ATOM 3009 C C . MET A 1 192 ? -12.465 -56.699 11.748 1.00 27.81 221 MET A C 1
ATOM 3010 O O . MET A 1 192 ? -12.952 -56.389 10.654 1.00 25.88 221 MET A O 1
ATOM 3024 N N . LYS A 1 193 ? -11.459 -57.568 11.856 1.00 26.82 222 LYS A N 1
ATOM 3025 C CA . LYS A 1 193 ? -10.918 -58.216 10.667 1.00 33.09 222 LYS A CA 1
ATOM 3026 C C . LYS A 1 193 ? -11.995 -59.018 9.947 1.00 28.20 222 LYS A C 1
ATOM 3027 O O . LYS A 1 193 ? -12.099 -58.969 8.716 1.00 28.07 222 LYS A O 1
ATOM 3046 N N . ALA A 1 194 ? -12.809 -59.759 10.700 1.00 28.25 223 ALA A N 1
ATOM 3047 C CA . ALA A 1 194 ? -13.879 -60.540 10.087 1.00 31.56 223 ALA A CA 1
ATOM 3048 C C . ALA A 1 194 ? -14.946 -59.634 9.485 1.00 26.75 223 ALA A C 1
ATOM 3049 O O . ALA A 1 194 ? -15.471 -59.919 8.402 1.00 26.42 223 ALA A O 1
ATOM 3056 N N . GLY A 1 195 ? -15.283 -58.543 10.172 1.00 24.16 224 GLY A N 1
ATOM 3057 C CA . GLY A 1 195 ? -16.237 -57.599 9.613 1.00 27.25 224 GLY A CA 1
ATOM 3058 C C . GLY A 1 195 ? -15.746 -56.983 8.318 1.00 25.00 224 GLY A C 1
ATOM 3059 O O . GLY A 1 195 ? -16.531 -56.744 7.396 1.00 25.65 224 GLY A O 1
ATOM 3063 N N . ILE A 1 196 ? -14.441 -56.720 8.226 1.00 24.52 225 ILE A N 1
ATOM 3064 C CA . ILE A 1 196 ? -13.871 -56.200 6.987 1.00 24.70 225 ILE A CA 1
ATOM 3065 C C . ILE A 1 196 ? -13.955 -57.247 5.885 1.00 26.21 225 ILE A C 1
ATOM 3066 O O . ILE A 1 196 ? -14.280 -56.932 4.734 1.00 28.34 225 ILE A O 1
ATOM 3082 N N . ALA A 1 197 ? -13.660 -58.506 6.216 1.00 26.37 226 ALA A N 1
ATOM 3083 C CA . ALA A 1 197 ? -13.731 -59.563 5.213 1.00 25.20 226 ALA A CA 1
ATOM 3084 C C . ALA A 1 197 ? -15.148 -59.717 4.678 1.00 30.74 226 ALA A C 1
ATOM 3085 O O . ALA A 1 197 ? -15.346 -59.901 3.470 1.00 32.71 226 ALA A O 1
ATOM 3092 N N . ASP A 1 198 ? -16.149 -59.643 5.558 1.00 24.32 227 ASP A N 1
ATOM 3093 C CA . ASP A 1 198 ? -17.532 -59.728 5.102 1.00 22.63 227 ASP A CA 1
ATOM 3094 C C . ASP A 1 198 ? -17.912 -58.507 4.274 1.00 21.64 227 ASP A C 1
ATOM 3095 O O . ASP A 1 198 ? -18.624 -58.628 3.270 1.00 22.21 227 ASP A O 1
ATOM 3104 N N . TRP A 1 199 ? -17.441 -57.321 4.671 1.00 21.21 228 TRP A N 1
ATOM 3105 C CA . TRP A 1 199 ? -17.710 -56.123 3.882 1.00 23.98 228 TRP A CA 1
ATOM 3106 C C . TRP A 1 199 ? -17.140 -56.256 2.477 1.00 24.30 228 TRP A C 1
ATOM 3107 O O . TRP A 1 199 ? -17.789 -55.874 1.496 1.00 20.90 228 TRP A O 1
ATOM 3128 N N . GLN A 1 200 ? -15.926 -56.795 2.361 1.00 28.59 229 GLN A N 1
ATOM 3129 C CA . GLN A 1 200 ? -15.320 -56.981 1.047 1.00 27.67 229 GLN A CA 1
ATOM 3130 C C . GLN A 1 200 ? -16.208 -57.836 0.154 1.00 29.36 229 GLN A C 1
ATOM 3131 O O . GLN A 1 200 ? -16.284 -57.610 -1.059 1.00 29.50 229 GLN A O 1
ATOM 3145 N N . LYS A 1 201 ? -16.897 -58.816 0.737 1.00 24.95 230 LYS A N 1
ATOM 3146 C CA . LYS A 1 201 ? -17.818 -59.648 -0.024 1.00 26.47 230 LYS A CA 1
ATOM 3147 C C . LYS A 1 201 ? -19.185 -58.996 -0.190 1.00 29.73 230 LYS A C 1
ATOM 3148 O O . LYS A 1 201 ? -19.968 -59.439 -1.036 1.00 33.67 230 LYS A O 1
ATOM 3167 N N . ARG A 1 202 ? -19.487 -57.960 0.596 1.00 33.33 231 ARG A N 1
ATOM 3168 C CA . ARG A 1 202 ? -20.716 -57.199 0.396 1.00 34.71 231 ARG A CA 1
ATOM 3169 C C . ARG A 1 202 ? -20.577 -56.212 -0.755 1.00 31.56 231 ARG A C 1
ATOM 3170 O O . ARG A 1 202 ? -21.497 -56.069 -1.567 1.00 30.21 231 ARG A O 1
ATOM 3191 N N . TYR A 1 203 ? -19.441 -55.523 -0.833 1.00 26.32 232 TYR A N 1
ATOM 3192 C CA . TYR A 1 203 ? -19.194 -54.498 -1.845 1.00 24.97 232 TYR A CA 1
ATOM 3193 C C . TYR A 1 203 ? -17.892 -54.835 -2.560 1.00 27.74 232 TYR A C 1
ATOM 3194 O O . TYR A 1 203 ? -16.897 -54.109 -2.448 1.00 28.77 232 TYR A O 1
ATOM 3212 N N . PRO A 1 204 ? -17.865 -55.939 -3.308 1.00 31.51 233 PRO A N 1
ATOM 3213 C CA . PRO A 1 204 ? -16.613 -56.350 -3.964 1.00 37.16 233 PRO A CA 1
ATOM 3214 C C . PRO A 1 204 ? -16.118 -55.368 -5.012 1.00 38.65 233 PRO A C 1
ATOM 3215 O O . PRO A 1 204 ? -14.934 -55.415 -5.369 1.00 38.57 233 PRO A O 1
ATOM 3226 N N . ASN A 1 205 ? -16.979 -54.486 -5.521 1.00 42.91 234 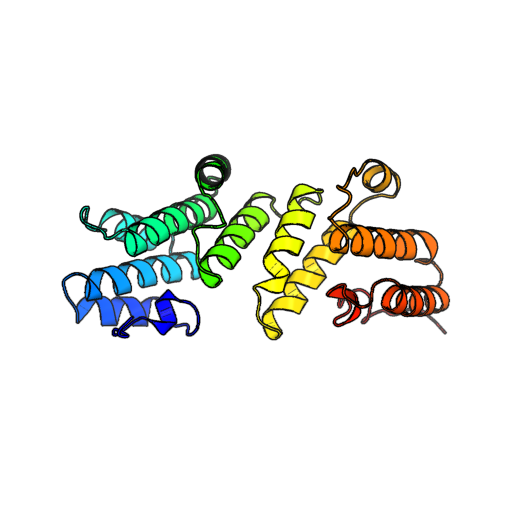ASN A N 1
ATOM 3227 C CA . ASN A 1 205 ? -16.557 -53.493 -6.500 1.00 51.04 234 ASN A CA 1
ATOM 3228 C C . ASN A 1 205 ? -15.955 -52.249 -5.861 1.00 43.32 234 ASN A C 1
ATOM 3229 O O . ASN A 1 205 ? -15.326 -51.453 -6.567 1.00 42.90 234 ASN A O 1
ATOM 3240 N N . ASN A 1 206 ? -16.128 -52.059 -4.559 1.00 32.12 235 ASN A N 1
ATOM 3241 C CA . ASN A 1 206 ? -15.607 -50.866 -3.910 1.00 28.25 235 ASN A CA 1
ATOM 3242 C C . ASN A 1 206 ? -14.087 -50.845 -4.016 1.00 29.76 235 ASN A C 1
ATOM 3243 O O . ASN A 1 206 ? -13.438 -51.874 -3.764 1.00 25.86 235 ASN A O 1
ATOM 3254 N N . PRO A 1 207 ? -13.472 -49.714 -4.385 1.00 30.73 236 PRO A N 1
ATOM 3255 C CA . PRO A 1 207 ? -12.004 -49.679 -4.475 1.00 33.67 236 PRO A CA 1
ATOM 3256 C C . PRO A 1 207 ? -11.311 -50.121 -3.200 1.00 32.20 236 PRO A C 1
ATOM 3257 O O . PRO A 1 207 ? -10.245 -50.746 -3.266 1.00 28.03 236 PRO A O 1
ATOM 3268 N N . GLY A 1 208 ? -11.886 -49.815 -2.035 1.00 27.64 237 GLY A N 1
ATOM 3269 C CA . GLY A 1 208 ? -11.303 -50.240 -0.775 1.00 32.46 237 GLY A CA 1
ATOM 3270 C C . GLY A 1 208 ? -11.425 -51.725 -0.510 1.00 28.86 237 GLY A C 1
ATOM 3271 O O . GLY A 1 208 ? -10.694 -52.253 0.334 1.00 29.39 237 GLY A O 1
ATOM 3275 N N . ALA A 1 209 ? -12.342 -52.409 -1.200 1.00 31.26 238 ALA A N 1
ATOM 3276 C CA . ALA A 1 209 ? -12.448 -53.858 -1.058 1.00 33.29 238 ALA A CA 1
ATOM 3277 C C . ALA A 1 209 ? -11.282 -54.559 -1.740 1.00 34.85 238 ALA A C 1
ATOM 3278 O O . ALA A 1 209 ? -10.758 -55.554 -1.226 1.00 31.41 238 ALA A O 1
ATOM 3285 N N . LYS A 1 210 ? -10.867 -54.052 -2.902 1.00 28.39 239 LYS A N 1
ATOM 3286 C CA . LYS A 1 210 ? -9.722 -54.601 -3.615 1.00 30.78 239 LYS A CA 1
ATOM 3287 C C . LYS A 1 210 ? -8.399 -54.077 -3.077 1.00 30.58 239 LYS A C 1
ATOM 3288 O O . LYS A 1 210 ? -7.361 -54.707 -3.300 1.00 31.88 239 LYS A O 1
ATOM 3307 N N . MET A 1 211 ? -8.419 -52.944 -2.374 1.00 31.82 240 MET A N 1
ATOM 3308 C CA . MET A 1 211 ? -7.201 -52.285 -1.901 1.00 35.65 240 MET A CA 1
ATOM 3309 C C . MET A 1 211 ? -7.549 -51.634 -0.559 1.00 29.80 240 MET A C 1
ATOM 3310 O O . MET A 1 211 ? -7.967 -50.477 -0.506 1.00 24.16 240 MET A O 1
ATOM 3324 N N . LEU A 1 212 ? -7.376 -52.397 0.515 1.00 29.67 241 LEU A N 1
ATOM 3325 C CA . LEU A 1 212 ? -7.863 -51.967 1.817 1.00 25.51 241 LEU A CA 1
ATOM 3326 C C . LEU A 1 212 ? -7.121 -50.714 2.277 1.00 25.42 241 LEU A C 1
ATOM 3327 O O . LEU A 1 212 ? -5.922 -50.569 2.008 1.00 28.13 241 LEU A O 1
ATOM 3343 N N . PRO A 1 213 ? -7.790 -49.794 2.968 1.00 24.27 242 PRO A N 1
ATOM 3344 C CA . PRO A 1 213 ? -7.074 -48.668 3.569 1.00 26.18 242 PRO A CA 1
ATOM 3345 C C . PRO A 1 213 ? -5.917 -49.163 4.427 1.00 27.81 242 PRO A C 1
ATOM 3346 O O . PRO A 1 213 ? -6.072 -50.092 5.225 1.00 24.95 242 PRO A O 1
ATOM 3357 N N A THR A 1 214 ? -4.750 -48.542 4.255 0.22 25.52 243 THR A N 1
ATOM 3358 N N B THR A 1 214 ? -4.755 -48.541 4.242 0.78 25.24 243 THR A N 1
ATOM 3359 C CA A THR A 1 214 ? -3.582 -48.957 5.026 0.22 29.65 243 THR A CA 1
ATOM 3360 C CA B THR A 1 214 ? -3.574 -48.910 5.015 0.78 29.31 243 THR A CA 1
ATOM 3361 C C A THR A 1 214 ? -3.852 -48.894 6.523 0.22 30.48 243 THR A C 1
ATOM 3362 C C B THR A 1 214 ? -3.866 -48.899 6.510 0.78 30.63 243 THR A C 1
ATOM 3363 O O A THR A 1 214 ? -3.300 -49.694 7.287 0.22 32.11 243 THR A O 1
ATOM 3364 O O B THR A 1 214 ? -3.351 -49.736 7.260 0.78 32.42 243 THR A O 1
ATOM 3385 N N . GLN A 1 215 ? -4.695 -47.956 6.961 1.00 31.94 244 GLN A N 1
ATOM 3386 C CA . GLN A 1 215 ? -4.963 -47.822 8.389 1.00 32.87 244 GLN A CA 1
ATOM 3387 C C . GLN A 1 215 ? -5.664 -49.054 8.944 1.00 29.12 244 GLN A C 1
ATOM 3388 O O . GLN A 1 215 ? -5.542 -49.349 10.138 1.00 32.75 244 GLN A O 1
ATOM 3402 N N . LEU A 1 216 ? -6.398 -49.782 8.104 1.00 30.14 245 LEU A N 1
ATOM 3403 C CA . LEU A 1 216 ? -7.112 -50.972 8.550 1.00 37.23 245 LEU A CA 1
ATOM 3404 C C . LEU A 1 216 ? -6.292 -52.247 8.415 1.00 45.28 245 LEU A C 1
ATOM 3405 O O . LEU A 1 216 ? -6.623 -53.250 9.059 1.00 46.11 245 LEU A O 1
ATOM 3421 N N . VAL A 1 217 ? -5.238 -52.238 7.603 1.00 44.89 246 VAL A N 1
ATOM 3422 C CA . VAL A 1 217 ? -4.364 -53.401 7.472 1.00 48.97 246 VAL A CA 1
ATOM 3423 C C . VAL A 1 217 ? -3.267 -53.385 8.527 1.00 55.83 246 VAL A C 1
ATOM 3424 O O . VAL A 1 217 ? -3.027 -54.387 9.206 1.00 50.96 246 VAL A O 1
ATOM 3437 N N . ASN A 1 218 ? -2.591 -52.248 8.684 1.00 75.16 247 ASN A N 1
ATOM 3438 C CA . ASN A 1 218 ? -1.480 -52.123 9.627 1.00 91.20 247 ASN A CA 1
ATOM 3439 C C . ASN A 1 218 ? -2.051 -51.730 10.984 1.00 93.36 247 ASN A C 1
ATOM 3440 O O . ASN A 1 218 ? -2.213 -50.550 11.298 1.00 98.99 247 ASN A O 1
ATOM 3451 N N . VAL A 1 219 ? -2.362 -52.739 11.801 1.00 81.53 248 VAL A N 1
ATOM 3452 C CA . VAL A 1 219 ? -2.955 -52.533 13.115 1.00 80.20 248 VAL A CA 1
ATOM 3453 C C . VAL A 1 219 ? -2.231 -53.411 14.128 1.00 88.82 248 VAL A C 1
ATOM 3454 O O . VAL A 1 219 ? -1.612 -54.420 13.783 1.00 90.16 248 VAL A O 1
ATOM 3467 N N . LYS A 1 220 ? -2.316 -53.010 15.399 1.00 92.20 249 LYS A N 1
ATOM 3468 C CA . LYS A 1 220 ? -1.567 -53.672 16.463 1.00 97.36 249 LYS A CA 1
ATOM 3469 C C . LYS A 1 220 ? -2.432 -54.660 17.249 1.00 113.80 249 LYS A C 1
ATOM 3470 O O . LYS A 1 220 ? -2.738 -55.744 16.743 1.00 110.92 249 LYS A O 1
ATOM 3489 N N . ALA A 1 221 ? -2.806 -54.305 18.486 1.00 100.81 250 ALA A N 1
ATOM 3490 C CA . ALA A 1 221 ? -3.622 -55.125 19.387 1.00 120.14 250 ALA A CA 1
ATOM 3491 C C . ALA A 1 221 ? -2.759 -56.105 20.176 1.00 121.97 250 ALA A C 1
ATOM 3492 O O . ALA A 1 221 ? -1.566 -56.262 19.891 1.00 121.82 250 ALA A O 1
ATOM 3499 N N . PHE A 1 222 ? -3.356 -56.766 21.170 1.00 121.95 251 PHE A N 1
ATOM 3500 C CA . PHE A 1 222 ? -2.631 -57.585 22.131 1.00 118.99 251 PHE A CA 1
ATOM 3501 C C . PHE A 1 222 ? -3.077 -59.040 22.057 1.00 113.57 251 PHE A C 1
ATOM 3502 O O . PHE A 1 222 ? -4.224 -59.343 21.712 1.00 103.35 251 PHE A O 1
ATOM 3519 N N . LYS A 1 223 ? -2.148 -59.933 22.384 1.00 120.69 252 LYS A N 1
ATOM 3520 C CA . LY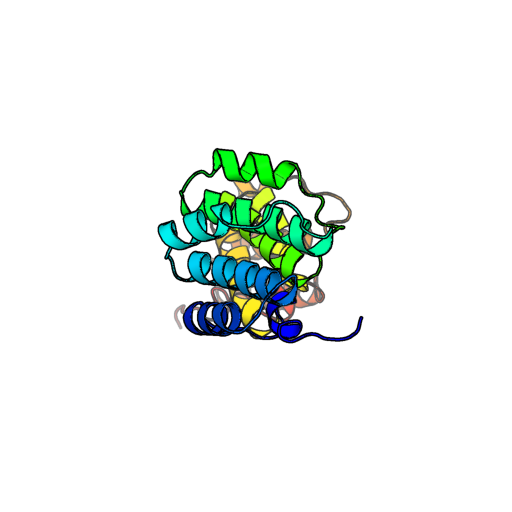S A 1 223 ? -2.460 -61.345 22.593 1.00 126.33 252 LYS A CA 1
ATOM 3521 C C . LYS A 1 223 ? -3.627 -61.480 23.570 1.00 124.29 252 LYS A C 1
ATOM 3522 O O . LYS A 1 223 ? -3.673 -62.398 24.389 1.00 121.45 252 LYS A O 1
#

B-factor: mean 42.47, std 21.7, range [14.45, 158.63]

Nearest PDB structures (foldseek):
  6dr3-assembly1_A  TM=1.005E+00  e=5.086E-29  Escherichia coli K-12
  2mhk-assembly1_A  TM=7.584E-01  e=1.750E-21  Escherichia coli K-12
  4p29-assembly2_B  TM=8.745E-01  e=1.686E-10  Haemophilus influenzae Rd KW20
  5kcn-assembly1_A  TM=8.336E-01  e=7.521E-11  Haemophilus influenzae Rd KW20
  6dcj-assembly1_A  TM=8.077E-01  e=6.876E-11  Haemophilus influenzae Rd KW20

Organism: Escherichia coli (strain K12) (NCBI:txid83333)

InterPro domains:
  IPR007443 Penicillin-binding protein activator LpoA [MF_01890] (1-672)
  IPR007443 Penicillin-binding protein activator LpoA [PF04348] (42-338)
  IPR007443 Penicillin-binding protein activator LpoA [PF04348] (350-672)
  IPR007443 Penicillin-binding protein activator LpoA [PTHR38038] (1-678)
  IPR008939 Lytic transglycosylase, superhelical U-shaped [SSF48435] (50-150)
  IPR011990 Tetratricopeptide-like helical domain superfamily [G3DSA:1.25.40.10] (24-147)
  IPR028082 Periplasmic binding protein-like I [SSF53822] (258-677)